Protein 5W2F (pdb70)

GO terms:
  GO:0001731 formation of translation preinitiation complex (P, IDA)
  GO:0005737 cytoplasm (C, IDA)
  GO:0003743 translation initiation factor activity (F, IDA)
  GO:0032790 ribosome disassembly (P, IDA)
  GO:0075522 IRES-dependent viral translational initiation (P, IDA)
  GO:0005737 cytoplasm (C, TAS)
  GO:0038023 signaling receptor activity (F, TAS)
  GO:0006886 intracellular protein transport (P, TAS)
  GO:0005829 cytosol (C, IDA)

Radius of gyration: 22.87 Å; Cα contacts (8 Å, |Δi|>4): 355; chains: 1; bounding box: 30×44×73 Å

Nearest PDB structures (foldseek):
  5w2f-assembly1_A  TM=1.005E+00  e=5.917E-43  Homo sapiens
  5oa3-assembly1_0  TM=7.938E-01  e=1.048E-35  Homo sapiens
  4g0v-assembly1_B  TM=3.745E-01  e=9.727E-01  Homo sapiens
  6bde-assembly1_A  TM=3.097E-01  e=1.033E+00  Kordia algicida OT-1
  5zrf-assembly1_B  TM=2.097E-01  e=1.164E+00  Homo sapiens

Structure (mmCIF, N/CA/C/O backbone):
data_5W2F
#
_entry.id   5W2F
#
_cell.length_a   50.650
_cell.length_b   50.650
_cell.length_c   183.653
_cell.angle_alpha   90.000
_cell.angle_beta   90.000
_cell.angle_gamma   90.000
#
_symmetry.space_group_name_H-M   'P 43 21 2'
#
loop_
_entity.id
_entity.type
_entity.pdbx_description
1 polymer 'Eukaryotic translation initiation factor 2D'
2 non-polymer 'FORMIC ACID'
3 water water
#
loop_
_atom_site.group_PDB
_atom_site.id
_atom_site.type_symbol
_atom_site.label_atom_id
_atom_site.label_alt_id
_atom_site.label_comp_id
_atom_site.label_asym_id
_atom_site.label_entity_id
_atom_site.label_seq_id
_atom_site.pdbx_PDB_ins_code
_atom_site.Cartn_x
_atom_site.Cartn_y
_atom_site.Cartn_z
_atom_site.occupancy
_atom_site.B_iso_or_equiv
_atom_site.auth_seq_id
_atom_site.auth_comp_id
_atom_site.auth_asym_id
_atom_site.auth_atom_id
_atom_site.pdbx_PDB_model_num
ATOM 1 N N . ASP A 1 2 ? 23.192 -18.936 10.823 1.00 50.28 380 ASP A N 1
ATOM 2 C CA . ASP A 1 2 ? 22.042 -19.402 9.989 1.00 34.53 380 ASP A CA 1
ATOM 3 C C . ASP A 1 2 ? 20.808 -18.465 9.891 1.00 29.35 380 ASP A C 1
ATOM 4 O O . ASP A 1 2 ? 19.732 -18.929 9.582 1.00 33.31 380 ASP A O 1
ATOM 9 N N . ILE A 1 3 ? 20.968 -17.153 10.096 1.00 25.84 381 ILE A N 1
ATOM 10 C CA . ILE A 1 3 ? 19.893 -16.213 9.787 1.00 26.25 381 ILE A CA 1
ATOM 11 C C . ILE A 1 3 ? 19.953 -15.826 8.314 1.00 24.79 381 ILE A C 1
ATOM 12 O O . ILE A 1 3 ? 21.014 -15.625 7.770 1.00 29.05 381 ILE A O 1
ATOM 17 N N . LYS A 1 4 ? 18.797 -15.729 7.667 1.00 23.99 382 LYS A N 1
ATOM 18 C CA . LYS A 1 4 ? 18.752 -15.461 6.237 1.00 25.13 382 LYS A CA 1
ATOM 19 C C . LYS A 1 4 ? 18.375 -13.995 5.988 1.00 21.42 382 LYS A C 1
ATOM 20 O O . LYS A 1 4 ? 17.305 -13.568 6.366 1.00 21.03 382 LYS A O 1
ATOM 26 N N . PRO A 1 5 ? 19.255 -13.217 5.365 1.00 23.64 383 PRO A N 1
ATOM 27 C CA . PRO A 1 5 ? 18.878 -11.850 5.009 1.00 23.27 383 PRO A CA 1
ATOM 28 C C . PRO A 1 5 ? 17.777 -11.821 3.957 1.00 22.14 383 PRO A C 1
ATOM 29 O O . PRO A 1 5 ? 17.750 -12.663 3.050 1.00 23.47 383 PRO A O 1
ATOM 33 N N . LEU A 1 6 ? 16.872 -10.854 4.112 1.00 20.41 384 LEU A N 1
ATOM 34 C CA . LEU A 1 6 ? 15.773 -10.638 3.191 1.00 20.63 384 LEU A CA 1
ATOM 35 C C . LEU A 1 6 ? 15.626 -9.145 2.903 1.00 20.95 384 LEU A C 1
ATOM 36 O O . LEU A 1 6 ? 16.239 -8.296 3.562 1.00 21.56 384 LEU A O 1
ATOM 41 N N . TYR A 1 7 ? 14.796 -8.856 1.912 1.00 21.54 385 TYR A N 1
ATOM 42 C CA . TYR A 1 7 ? 14.474 -7.499 1.492 1.00 21.01 385 TYR A CA 1
ATOM 43 C C . TYR A 1 7 ? 12.975 -7.412 1.336 1.00 23.45 385 TYR A C 1
ATOM 44 O O . TYR A 1 7 ? 12.358 -8.313 0.780 1.00 27.42 385 TYR A O 1
ATOM 53 N N . CYS A 1 8 ? 12.390 -6.343 1.855 1.00 21.09 386 CYS A N 1
ATOM 54 C CA . CYS A 1 8 ? 10.950 -6.157 1.801 1.00 21.60 386 CYS A CA 1
ATOM 55 C C . CYS A 1 8 ? 10.623 -5.007 0.860 1.00 22.29 386 CYS A C 1
ATOM 56 O O . CYS A 1 8 ? 11.210 -3.935 0.944 1.00 23.31 386 CYS A O 1
ATOM 59 N N . VAL A 1 9 ? 9.672 -5.244 -0.032 1.00 21.84 387 VAL A N 1
ATOM 60 C CA . VAL A 1 9 ? 9.285 -4.263 -1.045 1.00 23.10 387 VAL A CA 1
ATOM 61 C C . VAL A 1 9 ? 8.471 -3.124 -0.413 1.00 23.73 387 VAL A C 1
ATOM 62 O O . VAL A 1 9 ? 7.359 -3.361 0.059 1.00 27.41 387 VAL A O 1
ATOM 66 N N . PRO A 1 10 ? 9.014 -1.891 -0.419 1.00 23.90 388 PRO A N 1
ATOM 67 C CA . PRO A 1 10 ? 8.250 -0.770 0.113 1.00 26.17 388 PRO A CA 1
ATOM 68 C C . PRO A 1 10 ? 7.294 -0.211 -0.922 1.00 26.91 388 PRO A C 1
ATOM 69 O O . PRO A 1 10 ? 7.454 -0.473 -2.117 1.00 26.49 388 PRO A O 1
ATOM 73 N N . ALA A 1 11 ? 6.341 0.596 -0.468 1.00 28.07 389 ALA A N 1
ATOM 74 C CA . ALA A 1 11 ? 5.360 1.186 -1.361 1.00 28.63 389 ALA A CA 1
ATOM 75 C C . ALA A 1 11 ? 6.007 1.914 -2.532 1.00 29.51 389 ALA A C 1
ATOM 76 O O . ALA A 1 11 ? 5.530 1.823 -3.672 1.00 31.26 389 ALA A O 1
ATOM 78 N N . SER A 1 12 ? 7.113 2.605 -2.256 1.00 28.68 390 SER A N 1
ATOM 79 C CA . SER A 1 12 ? 7.805 3.400 -3.278 1.00 29.89 390 SER A CA 1
ATOM 80 C C . SER A 1 12 ? 8.336 2.590 -4.456 1.00 27.87 390 SER A C 1
ATOM 81 O O . SER A 1 12 ? 8.619 3.161 -5.508 1.00 33.72 390 SER A O 1
ATOM 84 N N . MET A 1 13 ? 8.520 1.284 -4.273 1.00 24.86 391 MET A N 1
ATOM 85 C CA . MET A 1 13 ? 9.071 0.419 -5.333 1.00 25.26 391 MET A CA 1
ATOM 86 C C . MET A 1 13 ? 8.058 -0.535 -5.964 1.00 26.95 391 MET A C 1
ATOM 87 O O . MET A 1 13 ? 8.437 -1.424 -6.723 1.00 27.47 391 MET A O 1
ATOM 92 N N . THR A 1 14 ? 6.772 -0.335 -5.707 1.00 27.52 392 THR A N 1
ATOM 93 C CA . THR A 1 14 ? 5.769 -1.277 -6.203 1.00 30.93 392 THR A CA 1
ATOM 94 C C . THR A 1 14 ? 5.732 -1.387 -7.727 1.00 31.34 392 THR A C 1
ATOM 95 O O . THR A 1 14 ? 5.591 -2.485 -8.255 1.00 31.44 392 THR A O 1
ATOM 99 N N . LEU A 1 15 ? 5.909 -0.269 -8.433 1.00 30.87 393 LEU A N 1
ATOM 100 C CA . LEU A 1 15 ? 5.884 -0.309 -9.902 1.00 30.99 393 LEU A CA 1
ATOM 101 C C . LEU A 1 15 ? 7.050 -1.106 -10.487 1.00 29.78 393 LEU A C 1
ATOM 102 O O . LEU A 1 15 ? 6.891 -1.760 -11.520 1.00 33.27 393 LEU A O 1
ATOM 107 N N . LEU A 1 16 ? 8.204 -1.072 -9.823 1.00 26.75 394 LEU A N 1
ATOM 108 C CA . LEU A 1 16 ? 9.353 -1.876 -10.269 1.00 27.02 394 LEU A CA 1
ATOM 109 C C . LEU A 1 16 ? 9.038 -3.363 -10.153 1.00 30.05 394 LEU A C 1
ATOM 110 O O . LEU A 1 16 ? 9.361 -4.131 -11.047 1.00 31.64 394 LEU A O 1
ATOM 115 N N . PHE A 1 17 ? 8.400 -3.759 -9.049 1.00 27.28 395 PHE A N 1
ATOM 116 C CA . PHE A 1 17 ? 8.161 -5.170 -8.745 1.00 28.19 395 PHE A CA 1
ATOM 117 C C . PHE A 1 17 ? 6.862 -5.744 -9.295 1.00 31.29 395 PHE A C 1
ATOM 118 O O . PHE A 1 17 ? 6.643 -6.961 -9.203 1.00 36.47 395 PHE A O 1
ATOM 126 N N . GLN A 1 18 ? 6.034 -4.871 -9.874 1.00 35.95 396 GLN A N 1
ATOM 127 C CA . GLN A 1 18 ? 4.690 -5.209 -10.359 1.00 37.77 396 GLN A CA 1
ATOM 128 C C . GLN A 1 18 ? 4.693 -6.350 -11.367 1.00 35.73 396 GLN A C 1
ATOM 129 O O . GLN A 1 18 ? 3.896 -7.284 -11.234 1.00 42.01 396 GLN A O 1
ATOM 135 N N . GLU A 1 19 ? 5.582 -6.285 -12.363 1.00 36.95 397 GLU A N 1
ATOM 136 C CA . GLU A 1 19 ? 5.610 -7.309 -13.438 1.00 38.68 397 GLU A CA 1
ATOM 137 C C . GLU A 1 19 ? 6.017 -8.682 -12.922 1.00 40.58 397 GLU A C 1
ATOM 138 O O . GLU A 1 19 ? 5.473 -9.695 -13.370 1.00 47.09 397 GLU A O 1
ATOM 144 N N . SER A 1 20 ? 6.969 -8.706 -11.983 1.00 36.99 398 SER A N 1
ATOM 145 C CA . SER A 1 20 ? 7.441 -9.952 -11.373 1.00 37.92 398 SER A CA 1
ATOM 146 C C . SER A 1 20 ? 6.412 -10.598 -10.442 1.00 42.74 398 SER A C 1
ATOM 147 O O . SER A 1 20 ? 6.623 -11.715 -9.990 1.00 42.95 398 SER A O 1
ATOM 150 N N . GLY A 1 21 ? 5.342 -9.870 -10.119 1.00 39.36 399 GLY A N 1
ATOM 151 C CA . GLY A 1 21 ? 4.240 -10.380 -9.319 1.00 43.71 399 GLY A CA 1
ATOM 152 C C . GLY A 1 21 ? 4.450 -10.252 -7.821 1.00 42.04 399 GLY A C 1
ATOM 153 O O . GLY A 1 21 ? 3.842 -10.995 -7.078 1.00 57.37 399 GLY A O 1
ATOM 154 N N . HIS A 1 22 ? 5.290 -9.287 -7.399 1.00 44.12 400 HIS A N 1
ATOM 155 C CA . HIS A 1 22 ? 5.628 -9.162 -5.973 1.00 36.60 400 HIS A CA 1
ATOM 156 C C . HIS A 1 22 ? 5.100 -7.815 -5.504 1.00 35.30 400 HIS A C 1
ATOM 157 O O . HIS A 1 22 ? 5.461 -6.776 -6.036 1.00 45.76 400 HIS A O 1
ATOM 164 N N . LYS A 1 23 ? 4.217 -7.858 -4.523 1.00 40.23 401 LYS A N 1
ATOM 165 C CA . LYS A 1 23 ? 3.492 -6.680 -4.058 1.00 39.13 401 LYS A CA 1
ATOM 166 C C . LYS A 1 23 ? 4.255 -5.959 -2.957 1.00 36.56 401 LYS A C 1
ATOM 167 O O . LYS A 1 23 ? 5.270 -6.462 -2.439 1.00 34.98 401 LYS A O 1
ATOM 173 N N . LYS A 1 24 ? 3.761 -4.782 -2.589 1.00 34.11 402 LYS A N 1
ATOM 174 C CA . LYS A 1 24 ? 4.243 -4.088 -1.398 1.00 36.33 402 LYS A CA 1
ATOM 175 C C . LYS A 1 24 ? 4.179 -5.064 -0.240 1.00 31.23 402 LYS A C 1
ATOM 176 O O . LYS A 1 24 ? 3.138 -5.714 -0.030 1.00 34.86 402 LYS A O 1
ATOM 182 N N . GLY A 1 25 ? 5.274 -5.149 0.508 1.00 30.42 403 GLY A N 1
ATOM 183 C CA . GLY A 1 25 ? 5.362 -6.057 1.641 1.00 32.16 403 GLY A CA 1
ATOM 184 C C . GLY A 1 25 ? 5.890 -7.454 1.353 1.00 30.55 403 GLY A C 1
ATOM 185 O O . GLY A 1 25 ? 6.067 -8.246 2.289 1.00 31.04 403 GLY A O 1
ATOM 186 N N . SER A 1 26 ? 6.154 -7.780 0.088 1.00 28.50 404 SER A N 1
ATOM 187 C CA . SER A 1 26 ? 6.694 -9.092 -0.225 1.00 29.80 404 SER A CA 1
ATOM 188 C C . SER A 1 26 ? 8.146 -9.121 0.226 1.00 26.08 404 SER A C 1
ATOM 189 O O . SER A 1 26 ? 8.851 -8.090 0.222 1.00 25.26 404 SER A O 1
ATOM 192 N N . PHE A 1 27 ? 8.571 -10.298 0.649 1.00 24.42 405 PHE A N 1
ATOM 193 C CA . PHE A 1 27 ? 9.936 -10.522 1.086 1.00 23.33 405 PHE A CA 1
ATOM 194 C C . PHE A 1 27 ? 10.684 -11.324 0.038 1.00 25.10 405 PHE A C 1
ATOM 195 O O . PHE A 1 27 ? 10.185 -12.347 -0.445 1.00 28.43 405 PHE A O 1
ATOM 203 N N . LEU A 1 28 ? 11.894 -10.869 -0.277 1.00 24.01 406 LEU A N 1
ATOM 204 C CA . LEU A 1 28 ? 12.699 -11.431 -1.335 1.00 23.72 406 LEU A CA 1
ATOM 205 C C . LEU A 1 28 ? 14.117 -11.661 -0.854 1.00 22.53 406 LEU A C 1
ATOM 206 O O . LEU A 1 28 ? 14.665 -10.858 -0.090 1.00 22.70 406 LEU A O 1
ATOM 211 N N . GLU A 1 29 ? 14.740 -12.715 -1.366 1.00 24.09 407 GLU A N 1
ATOM 212 C CA . GLU A 1 29 ? 16.173 -12.899 -1.186 1.00 25.50 407 GLU A CA 1
ATOM 213 C C . GLU A 1 29 ? 16.916 -11.962 -2.153 1.00 23.31 407 GLU A C 1
ATOM 214 O O . GLU A 1 29 ? 16.385 -11.568 -3.208 1.00 23.97 407 GLU A O 1
ATOM 220 N N . GLY A 1 30 ? 18.154 -11.626 -1.814 1.00 24.74 408 GLY A N 1
ATOM 221 C CA . GLY A 1 30 ? 18.956 -10.769 -2.676 1.00 23.83 408 GLY A CA 1
ATOM 222 C C . GLY A 1 30 ? 19.065 -11.322 -4.091 1.00 23.63 408 GLY A C 1
ATOM 223 O O . GLY A 1 30 ? 18.979 -10.575 -5.056 1.00 24.17 408 GLY A O 1
ATOM 224 N N . SER A 1 31 ? 19.267 -12.635 -4.222 1.00 24.66 409 SER A N 1
ATOM 225 C CA . SER A 1 31 ? 19.385 -13.263 -5.551 1.00 28.19 409 SER A CA 1
ATOM 226 C C . SER A 1 31 ? 18.120 -13.085 -6.378 1.00 25.15 409 SER A C 1
ATOM 227 O O . SER A 1 31 ? 18.186 -12.937 -7.598 1.00 27.22 409 SER A O 1
ATOM 230 N N . GLU A 1 32 ? 16.965 -13.085 -5.714 1.00 24.90 410 GLU A N 1
ATOM 231 C CA . GLU A 1 32 ? 15.695 -12.874 -6.390 1.00 25.51 410 GLU A CA 1
ATOM 232 C C . GLU A 1 32 ? 15.571 -11.432 -6.854 1.00 22.45 410 GLU A C 1
ATOM 233 O O . GLU A 1 32 ? 15.101 -11.170 -7.966 1.00 24.83 410 GLU A O 1
ATOM 239 N N . VAL A 1 33 ? 15.958 -10.490 -5.995 1.00 21.92 411 VAL A N 1
ATOM 240 C CA . VAL A 1 33 ? 15.955 -9.070 -6.382 1.00 20.49 411 VAL A CA 1
ATOM 241 C C . VAL A 1 33 ? 16.807 -8.858 -7.628 1.00 20.97 411 VAL A C 1
ATOM 242 O O . VAL A 1 33 ? 16.396 -8.161 -8.576 1.00 22.43 411 VAL A O 1
ATOM 246 N N . ARG A 1 34 ? 17.984 -9.484 -7.641 1.00 21.63 412 ARG A N 1
ATOM 247 C CA . ARG A 1 34 ? 18.900 -9.356 -8.759 1.00 22.66 412 ARG A CA 1
ATOM 248 C C . ARG A 1 34 ? 18.268 -9.849 -10.058 1.00 23.62 412 ARG A C 1
ATOM 249 O O . ARG A 1 34 ? 18.294 -9.151 -11.079 1.00 23.53 412 ARG A O 1
ATOM 257 N N . THR A 1 35 ? 17.674 -11.028 -10.015 1.00 24.23 413 THR A N 1
ATOM 258 C CA . THR A 1 35 ? 16.991 -11.569 -11.178 1.00 24.66 413 THR A CA 1
ATOM 259 C C . THR A 1 35 ? 15.876 -10.647 -11.659 1.00 24.01 413 THR A C 1
ATOM 260 O O . THR A 1 35 ? 15.729 -10.386 -12.867 1.00 25.55 413 THR A O 1
ATOM 264 N N . ILE A 1 36 ? 15.087 -10.156 -10.716 1.00 23.19 414 ILE A N 1
ATOM 265 C CA . ILE A 1 36 ? 13.952 -9.303 -11.061 1.00 24.86 414 ILE A CA 1
ATOM 266 C C . ILE A 1 36 ? 14.395 -8.011 -11.738 1.00 23.19 414 ILE A C 1
ATOM 267 O O . ILE A 1 36 ? 13.813 -7.574 -12.745 1.00 25.47 414 ILE A O 1
ATOM 272 N N . VAL A 1 37 ? 15.415 -7.385 -11.173 1.00 22.92 415 VAL A N 1
ATOM 273 C CA . VAL A 1 37 ? 15.878 -6.120 -11.708 1.00 22.66 415 VAL A CA 1
ATOM 274 C C . VAL A 1 37 ? 16.534 -6.301 -13.075 1.00 22.24 415 VAL A C 1
ATOM 275 O O . VAL A 1 37 ? 16.322 -5.480 -13.988 1.00 23.56 415 VAL A O 1
ATOM 279 N N . ILE A 1 38 ? 17.330 -7.358 -13.227 1.00 22.93 416 ILE A N 1
ATOM 280 C CA . ILE A 1 38 ? 17.935 -7.656 -14.523 1.00 23.06 416 ILE A CA 1
ATOM 281 C C . ILE A 1 38 ? 16.837 -7.872 -15.556 1.00 24.35 416 ILE A C 1
ATOM 282 O O . ILE A 1 38 ? 16.908 -7.327 -16.661 1.00 26.42 416 ILE A O 1
ATOM 287 N N . ASN A 1 39 ? 15.823 -8.658 -15.198 1.00 24.35 417 ASN A N 1
ATOM 288 C CA . ASN A 1 39 ? 14.719 -8.913 -16.120 1.00 26.92 417 ASN A CA 1
ATOM 289 C C . ASN A 1 39 ? 13.936 -7.652 -16.461 1.00 27.29 417 ASN A C 1
ATOM 290 O O . ASN A 1 39 ? 13.526 -7.468 -17.618 1.00 26.52 417 ASN A O 1
ATOM 295 N N . TYR A 1 40 ? 13.760 -6.770 -15.478 1.00 24.43 418 TYR A N 1
ATOM 296 C CA . TYR A 1 40 ? 13.067 -5.511 -15.721 1.00 25.61 418 TYR A CA 1
ATOM 297 C C . TYR A 1 40 ? 13.823 -4.703 -16.787 1.00 24.56 418 TYR A C 1
ATOM 298 O O . TYR A 1 40 ? 13.228 -4.195 -17.757 1.00 25.4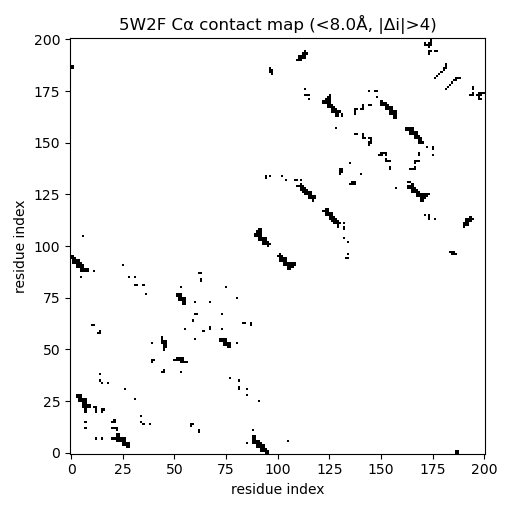2 418 TYR A O 1
ATOM 307 N N . ALA A 1 41 ? 15.137 -4.597 -16.630 1.00 22.85 419 ALA A N 1
ATOM 308 C CA . ALA A 1 41 ? 15.927 -3.834 -17.586 1.00 21.93 419 ALA A CA 1
ATOM 309 C C . ALA A 1 41 ? 15.861 -4.427 -18.987 1.00 24.11 419 ALA A C 1
ATOM 310 O O . ALA A 1 41 ? 15.724 -3.696 -19.975 1.00 24.72 419 ALA A O 1
ATOM 312 N N . LYS A 1 42 ? 15.937 -5.749 -19.075 1.00 24.49 420 LYS A N 1
ATOM 313 C CA . LYS A 1 42 ? 15.918 -6.418 -20.370 1.00 27.61 420 LYS A CA 1
ATOM 314 C C . LYS A 1 42 ? 14.534 -6.293 -21.029 1.00 27.65 420 LYS A C 1
ATOM 315 O O . LYS A 1 42 ? 14.425 -5.929 -22.223 1.00 31.32 420 LYS A O 1
ATOM 321 N N . LYS A 1 43 ? 13.484 -6.557 -20.248 1.00 28.69 421 LY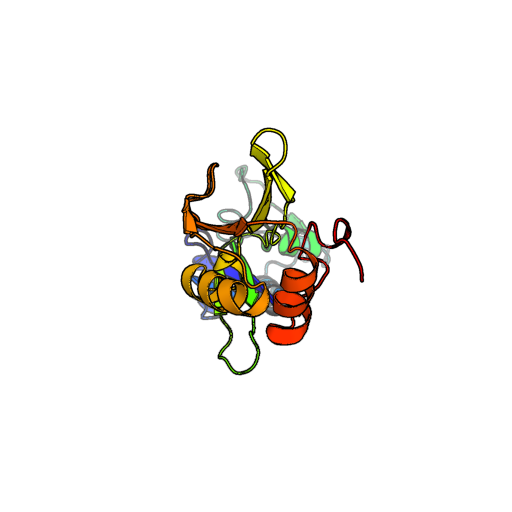S A N 1
ATOM 322 C CA . LYS A 1 43 ? 12.102 -6.491 -20.748 1.00 33.25 421 LYS A CA 1
ATOM 323 C C . LYS A 1 43 ? 11.726 -5.100 -21.253 1.00 30.02 421 LYS A C 1
ATOM 324 O O . LYS A 1 43 ? 10.955 -4.972 -22.211 1.00 32.15 421 LYS A O 1
ATOM 330 N N . ASN A 1 44 ? 12.267 -4.057 -20.621 1.00 27.44 422 ASN A N 1
ATOM 331 C CA . ASN A 1 44 ? 11.913 -2.677 -20.967 1.00 28.06 422 ASN A CA 1
ATOM 332 C C . ASN A 1 44 ? 12.932 -1.985 -21.881 1.00 27.21 422 ASN A C 1
ATOM 333 O O . ASN A 1 44 ? 12.862 -0.776 -22.083 1.00 28.22 422 ASN A O 1
ATOM 338 N N . ASP A 1 45 ? 13.843 -2.768 -22.455 1.00 27.01 423 ASP A N 1
ATOM 339 C CA . ASP A 1 45 ? 14.841 -2.288 -23.422 1.00 27.12 423 ASP A CA 1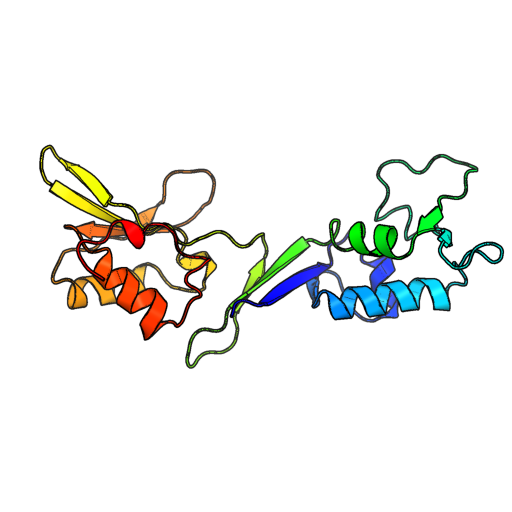
ATOM 340 C C . ASP A 1 45 ? 15.683 -1.144 -22.882 1.00 27.52 423 ASP A C 1
ATOM 341 O O . ASP A 1 45 ? 15.921 -0.162 -23.576 1.00 28.91 423 ASP A O 1
ATOM 346 N N . LEU A 1 46 ? 16.148 -1.303 -21.643 1.00 23.06 424 LEU A N 1
ATOM 347 C CA . LEU A 1 46 ? 16.876 -0.233 -20.958 1.00 22.44 424 LEU A CA 1
ATOM 348 C C . LEU A 1 46 ? 18.376 -0.362 -21.107 1.00 21.75 424 LEU A C 1
ATOM 349 O O . LEU A 1 46 ? 19.102 0.527 -20.688 1.00 23.32 424 LEU A O 1
ATOM 354 N N . VAL A 1 47 ? 18.864 -1.476 -21.642 1.00 22.05 425 VAL A N 1
ATOM 355 C CA . VAL A 1 47 ? 20.320 -1.646 -21.751 1.00 23.36 425 VAL A CA 1
ATOM 356 C C . VAL A 1 47 ? 20.852 -0.632 -22.773 1.00 21.45 425 VAL A C 1
ATOM 357 O O . VAL A 1 47 ? 20.270 -0.461 -23.848 1.00 25.24 425 VAL A O 1
ATOM 361 N N . ASP A 1 48 ? 21.925 0.072 -22.412 1.00 21.39 426 ASP A N 1
ATOM 362 C CA . ASP A 1 48 ? 22.526 1.029 -23.325 1.00 22.53 426 ASP A CA 1
ATOM 363 C C . ASP A 1 48 ? 23.118 0.302 -24.537 1.00 23.47 426 ASP A C 1
ATOM 364 O O . ASP A 1 48 ? 23.991 -0.560 -24.410 1.00 27.05 426 ASP A O 1
ATOM 369 N N . ALA A 1 49 ? 22.647 0.664 -25.715 1.00 28.67 427 ALA A N 1
ATOM 370 C CA . ALA A 1 49 ? 23.098 -0.018 -26.915 1.00 31.51 427 ALA A CA 1
ATOM 371 C C . ALA A 1 49 ? 24.578 0.127 -27.201 1.00 29.11 427 ALA A C 1
ATOM 372 O O . ALA A 1 49 ? 25.200 -0.779 -27.774 1.00 34.12 427 ALA A O 1
ATOM 374 N N . ASP A 1 50 ? 25.140 1.265 -26.821 1.00 25.18 428 ASP A N 1
ATOM 375 C CA . ASP A 1 50 ? 26.547 1.532 -27.097 1.00 26.55 428 ASP A CA 1
ATOM 376 C C . ASP A 1 50 ? 27.505 0.984 -26.046 1.00 24.38 428 ASP A C 1
ATOM 377 O O . ASP A 1 50 ? 28.680 0.816 -26.349 1.00 30.36 428 ASP A O 1
ATOM 382 N N . ASN A 1 51 ? 27.012 0.720 -24.839 1.00 21.15 429 ASN A N 1
ATOM 383 C CA . ASN A 1 51 ? 27.826 0.221 -23.758 1.00 19.85 429 ASN A CA 1
ATOM 384 C C . ASN A 1 51 ? 26.959 -0.686 -22.890 1.00 18.68 429 ASN A C 1
ATOM 385 O O . ASN A 1 51 ? 26.217 -0.231 -22.005 1.00 19.28 429 ASN A O 1
ATOM 390 N N . LYS A 1 52 ? 27.032 -1.982 -23.166 1.00 19.35 430 LYS A N 1
ATOM 391 C CA . LYS A 1 52 ? 26.102 -2.921 -22.534 1.00 20.00 430 LYS A CA 1
ATOM 392 C C . LYS A 1 52 ? 26.406 -3.214 -21.065 1.00 18.81 430 LYS A C 1
ATOM 393 O O . LYS A 1 52 ? 25.664 -3.957 -20.412 1.00 19.82 430 LYS A O 1
ATOM 399 N N . ASN A 1 53 ? 27.444 -2.559 -20.513 1.00 18.16 431 ASN A N 1
ATOM 400 C CA . ASN A 1 53 ? 27.635 -2.507 -19.056 1.00 17.60 431 ASN A CA 1
ATOM 401 C C . ASN A 1 53 ? 26.666 -1.538 -18.361 1.00 18.60 431 ASN A C 1
ATOM 402 O O . ASN A 1 53 ? 26.586 -1.552 -17.131 1.00 18.80 431 ASN A O 1
ATOM 407 N N . LEU A 1 54 ? 25.964 -0.692 -19.124 1.00 18.36 432 LEU A N 1
ATOM 408 C CA . LEU A 1 54 ? 25.139 0.378 -18.554 1.00 18.18 432 LEU A CA 1
ATOM 409 C C . LEU A 1 54 ? 23.670 0.167 -18.820 1.00 18.15 432 LEU A C 1
ATOM 410 O O . LEU A 1 54 ? 23.287 -0.315 -19.881 1.00 19.18 432 LEU A O 1
ATOM 415 N N . VAL A 1 55 ? 22.864 0.597 -17.862 1.00 19.24 433 VAL A N 1
ATOM 416 C CA . VAL A 1 55 ? 21.413 0.586 -17.955 1.00 19.97 433 VAL A CA 1
ATOM 417 C C . VAL A 1 55 ? 20.908 2.022 -17.901 1.00 19.11 433 VAL A C 1
ATOM 418 O O . VAL A 1 55 ? 21.297 2.787 -17.014 1.00 20.37 433 VAL A O 1
ATOM 422 N N . ARG A 1 56 ? 20.051 2.380 -18.863 1.00 21.27 434 ARG A N 1
ATOM 423 C CA . ARG A 1 56 ? 19.405 3.683 -18.898 1.00 22.03 434 ARG A CA 1
ATOM 424 C C . ARG A 1 56 ? 18.151 3.589 -18.033 1.00 23.84 434 ARG A C 1
ATOM 425 O O . ARG A 1 56 ? 17.236 2.846 -18.340 1.00 28.98 434 ARG A O 1
ATOM 433 N N . LEU A 1 57 ? 18.087 4.380 -16.981 1.00 21.86 435 LEU A N 1
ATOM 434 C CA . LEU A 1 57 ? 16.971 4.315 -16.073 1.00 23.38 435 LEU A CA 1
ATOM 435 C C . LEU A 1 57 ? 15.725 4.961 -16.702 1.00 24.13 435 LEU A C 1
ATOM 436 O O . LEU A 1 57 ? 15.772 6.063 -17.234 1.00 27.51 435 LEU A O 1
ATOM 441 N N . ASP A 1 58 ? 14.610 4.246 -16.625 1.00 23.35 436 ASP A N 1
ATOM 442 C CA . ASP A 1 58 ? 13.321 4.745 -17.075 1.00 25.42 436 ASP A CA 1
ATOM 443 C C . ASP A 1 58 ? 12.673 5.529 -15.931 1.00 25.49 436 ASP A C 1
ATOM 444 O O . ASP A 1 58 ? 13.250 5.625 -14.828 1.00 24.56 436 ASP A O 1
ATOM 449 N N . PRO A 1 59 ? 11.503 6.127 -16.180 1.00 29.03 437 PRO A N 1
ATOM 450 C CA . PRO A 1 59 ? 10.936 6.932 -15.105 1.00 29.68 437 PRO A CA 1
ATOM 451 C C . PRO A 1 59 ? 10.649 6.172 -13.821 1.00 27.58 437 PRO A C 1
ATOM 452 O O . PRO A 1 59 ? 10.859 6.716 -12.736 1.00 28.14 437 PRO A O 1
ATOM 456 N N . ILE A 1 60 ? 10.205 4.924 -13.938 1.00 27.45 438 ILE A N 1
ATOM 457 C CA . ILE A 1 60 ? 9.966 4.092 -12.759 1.00 27.84 438 ILE A CA 1
ATOM 458 C C . ILE A 1 60 ? 11.238 3.915 -11.934 1.00 25.76 438 ILE A C 1
ATOM 459 O O . ILE A 1 60 ? 11.225 4.117 -10.716 1.00 27.71 438 ILE A O 1
ATOM 464 N N . LEU A 1 61 ? 12.334 3.553 -12.594 1.00 23.85 439 LEU A N 1
ATOM 465 C CA . LEU A 1 61 ? 13.591 3.384 -11.874 1.00 25.06 439 LEU A CA 1
ATOM 466 C C . LEU A 1 61 ? 14.098 4.712 -11.286 1.00 25.41 439 LEU A C 1
ATOM 467 O O . LEU A 1 61 ? 14.586 4.749 -10.163 1.00 27.50 439 LEU A O 1
ATOM 472 N N . CYS A 1 62 ? 13.989 5.794 -12.042 1.00 25.18 440 CYS A N 1
ATOM 473 C CA . CYS A 1 62 ? 14.424 7.102 -11.536 1.00 28.06 440 CYS A CA 1
ATOM 474 C C . CYS A 1 62 ? 13.676 7.473 -10.269 1.00 28.68 440 CYS A C 1
ATOM 475 O O . CYS A 1 62 ? 14.267 7.956 -9.302 1.00 33.30 440 CYS A O 1
ATOM 478 N N . ASP A 1 63 ? 12.376 7.206 -10.287 1.00 29.12 441 ASP A N 1
ATOM 479 C CA A ASP A 1 63 ? 11.486 7.576 -9.204 0.53 33.28 441 ASP A CA 1
ATOM 480 C CA B ASP A 1 63 ? 11.494 7.582 -9.188 0.47 33.31 441 ASP A CA 1
ATOM 481 C C . ASP A 1 63 ? 11.827 6.817 -7.929 1.00 33.32 441 ASP A C 1
ATOM 482 O O . ASP A 1 63 ? 11.823 7.381 -6.846 1.00 38.89 441 ASP A O 1
ATOM 491 N N . CYS A 1 64 ? 12.145 5.532 -8.062 1.00 32.47 442 CYS A N 1
ATOM 492 C CA . CYS A 1 64 ? 12.322 4.771 -6.843 1.00 39.39 442 CYS A CA 1
ATOM 493 C C . CYS A 1 64 ? 13.743 4.526 -6.385 1.00 34.87 442 CYS A C 1
ATOM 494 O O . CYS A 1 64 ? 13.908 4.127 -5.232 1.00 39.95 442 CYS A O 1
ATOM 497 N N . ILE A 1 65 ? 14.765 4.784 -7.219 1.00 31.81 443 ILE A N 1
ATOM 498 C CA . ILE A 1 65 ? 16.138 4.748 -6.700 1.00 36.37 443 ILE A CA 1
ATOM 499 C C . ILE A 1 65 ? 16.946 6.039 -6.711 1.00 39.11 443 ILE A C 1
ATOM 500 O O . ILE A 1 65 ? 17.939 6.119 -5.976 1.00 47.43 443 ILE A O 1
ATOM 505 N N . LEU A 1 66 ? 16.547 7.044 -7.486 1.00 37.65 444 LEU A N 1
ATOM 506 C CA . LEU A 1 66 ? 17.272 8.318 -7.499 1.00 42.49 444 LEU A CA 1
ATOM 507 C C . LEU A 1 66 ? 16.644 9.353 -6.575 1.00 48.42 444 LEU A C 1
ATOM 508 O O . LEU A 1 66 ? 15.417 9.445 -6.473 1.00 49.73 444 LEU A O 1
ATOM 513 N N . GLU A 1 67 ? 17.502 10.141 -5.928 1.00 50.51 445 GLU A N 1
ATOM 514 C CA . GLU A 1 67 ? 17.058 11.237 -5.058 1.00 61.33 445 GLU A CA 1
ATOM 515 C C . GLU A 1 67 ? 16.581 12.417 -5.907 1.00 61.89 445 GLU A C 1
ATOM 516 O O . GLU A 1 67 ? 15.503 12.968 -5.665 1.00 65.66 445 GLU A O 1
ATOM 522 N N . LYS A 1 68 ? 17.397 12.789 -6.895 1.00 65.26 446 LYS A N 1
ATOM 523 C CA . LYS A 1 68 ? 17.090 13.873 -7.827 1.00 72.22 446 LYS A CA 1
ATOM 524 C C . LYS A 1 68 ? 17.186 13.377 -9.278 1.00 75.76 446 LYS A C 1
ATOM 525 O O . LYS A 1 68 ? 18.229 12.859 -9.690 1.00 81.44 446 LYS A O 1
ATOM 531 N N . ASN A 1 69 ? 16.101 13.541 -10.040 1.00 81.48 447 ASN A N 1
ATOM 532 C CA . ASN A 1 69 ? 16.071 13.207 -11.472 1.00 71.93 447 ASN A CA 1
ATOM 533 C C . ASN A 1 69 ? 16.076 14.491 -12.312 1.00 71.96 447 ASN A C 1
ATOM 534 O O . ASN A 1 69 ? 15.020 15.020 -12.656 1.00 72.10 447 ASN A O 1
ATOM 539 N N . GLU A 1 70 ? 17.277 14.988 -12.606 1.00 68.58 448 GLU A N 1
ATOM 540 C CA . GLU A 1 70 ? 17.478 16.116 -13.519 1.00 65.06 448 GLU A CA 1
ATOM 541 C C . GLU A 1 70 ? 16.809 15.923 -14.890 1.00 55.91 448 GLU A C 1
ATOM 542 O O . GLU A 1 70 ? 16.957 14.881 -15.537 1.00 58.47 448 GLU A O 1
ATOM 548 N N . GLN A 1 71 ? 16.070 16.943 -15.313 1.00 59.01 449 GLN A N 1
ATOM 549 C CA . GLN A 1 71 ? 15.259 16.870 -16.531 1.00 58.64 449 GLN A CA 1
ATOM 550 C C . GLN A 1 71 ? 16.150 16.910 -17.777 1.00 54.54 449 GLN A C 1
ATOM 551 O O . GLN A 1 71 ? 17.250 17.487 -17.750 1.00 53.10 449 GLN A O 1
ATOM 557 N N . HIS A 1 72 ? 15.677 16.256 -18.844 1.00 43.62 450 HIS A N 1
ATOM 558 C CA . HIS A 1 72 ? 16.385 16.167 -20.140 1.00 40.09 450 HIS A CA 1
ATOM 559 C C . HIS A 1 72 ? 17.763 15.556 -20.040 1.00 39.47 450 HIS A C 1
ATOM 560 O O . HIS A 1 72 ? 18.661 15.891 -20.814 1.00 41.52 450 HIS A O 1
ATOM 567 N N . THR A 1 73 ? 17.920 14.656 -19.076 1.00 36.49 451 THR A N 1
ATOM 568 C CA . THR A 1 73 ? 19.182 13.976 -18.852 1.00 33.13 451 THR A CA 1
ATOM 569 C C . THR A 1 73 ? 18.876 12.509 -18.665 1.00 30.45 451 THR A C 1
ATOM 570 O O . THR A 1 73 ? 18.065 12.148 -17.805 1.00 33.24 451 THR A O 1
ATOM 574 N N . VAL A 1 74 ? 19.519 11.673 -19.483 1.00 32.16 452 VAL A N 1
ATOM 575 C CA . VAL A 1 74 ? 19.411 10.235 -19.343 1.00 32.53 452 VAL A CA 1
ATOM 576 C C . VAL A 1 74 ? 20.311 9.833 -18.180 1.00 29.39 452 VAL A C 1
ATOM 577 O O . VAL A 1 74 ? 21.518 10.106 -18.186 1.00 32.43 452 VAL A O 1
ATOM 581 N N . MET A 1 75 ? 19.711 9.197 -17.181 1.00 25.21 453 MET A N 1
ATOM 582 C CA . MET A 1 75 ? 20.440 8.675 -16.038 1.00 24.10 453 MET A CA 1
ATOM 583 C C . MET A 1 75 ? 20.861 7.249 -16.390 1.00 22.22 453 MET A C 1
ATOM 584 O O . MET A 1 75 ? 20.024 6.436 -16.777 1.00 24.19 453 MET A O 1
ATOM 589 N N . LYS A 1 76 ? 22.163 6.969 -16.325 1.00 20.93 454 LYS A N 1
ATOM 590 C CA . LYS A 1 76 ? 22.686 5.647 -16.603 1.00 20.72 454 LYS A CA 1
ATOM 591 C C . LYS A 1 76 ? 23.437 5.142 -15.402 1.00 20.91 454 LYS A C 1
ATOM 592 O O . LYS A 1 76 ? 24.177 5.901 -14.757 1.00 25.37 454 LYS A O 1
ATOM 598 N N . LEU A 1 77 ? 23.242 3.862 -15.104 1.00 19.51 455 LEU A N 1
ATOM 599 C CA . LEU A 1 77 ? 24.002 3.193 -14.067 1.00 18.31 455 LEU A CA 1
ATOM 600 C C . LEU A 1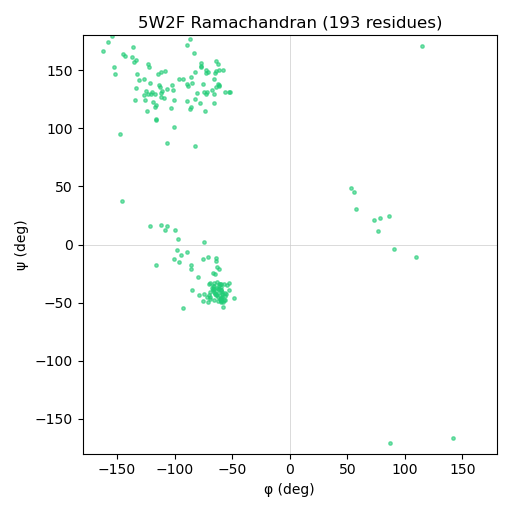 77 ? 24.544 1.883 -14.575 1.00 17.51 455 LEU A C 1
ATOM 601 O O . LEU A 1 77 ? 23.846 1.162 -15.291 1.00 19.33 455 LEU A O 1
ATOM 606 N N . PRO A 1 78 ? 25.784 1.544 -14.177 1.00 16.84 456 PRO A N 1
ATOM 607 C CA . PRO A 1 78 ? 26.206 0.171 -14.368 1.00 17.92 456 PRO A CA 1
ATOM 608 C C . PRO A 1 78 ? 25.287 -0.810 -13.653 1.00 17.67 456 PRO A C 1
ATOM 609 O O . PRO A 1 78 ? 24.715 -0.481 -12.620 1.00 18.24 456 PRO A O 1
ATOM 613 N N . TRP A 1 79 ? 25.173 -2.017 -14.197 1.00 18.19 457 TRP A N 1
ATOM 614 C CA . TRP A 1 79 ? 24.298 -3.044 -13.606 1.00 19.00 457 TRP A CA 1
ATOM 615 C C . TRP A 1 79 ? 24.496 -3.196 -12.106 1.00 20.04 457 TRP A C 1
ATOM 616 O O . TRP A 1 79 ? 23.541 -3.221 -11.344 1.00 19.65 457 TRP A O 1
ATOM 627 N N . ASP A 1 80 ? 25.745 -3.265 -11.672 1.00 19.75 458 ASP A N 1
ATOM 628 C CA . ASP A 1 80 ? 25.990 -3.499 -10.244 1.00 19.94 458 ASP A CA 1
ATOM 629 C C . ASP A 1 80 ? 25.569 -2.329 -9.374 1.00 19.62 458 ASP A C 1
ATOM 630 O O . ASP A 1 80 ? 25.058 -2.530 -8.275 1.00 19.54 458 ASP A O 1
ATOM 635 N N . SER A 1 81 ? 25.767 -1.105 -9.857 1.00 18.46 459 SER A N 1
ATOM 636 C CA . SER A 1 81 ? 25.283 0.048 -9.111 1.00 18.88 459 SER A CA 1
ATOM 637 C C . SER A 1 81 ? 23.772 0.085 -9.039 1.00 18.44 459 SER A C 1
ATOM 638 O O . SER A 1 81 ? 23.200 0.415 -8.006 1.00 19.65 459 SER A O 1
ATOM 641 N N . LEU A 1 82 ? 23.127 -0.243 -10.152 1.00 17.84 460 LEU A N 1
ATOM 642 C CA . LEU A 1 82 ? 21.682 -0.308 -10.183 1.00 20.10 460 LEU A CA 1
ATOM 643 C C . LEU A 1 82 ? 21.180 -1.296 -9.142 1.00 19.18 460 LEU A C 1
ATOM 644 O O . LEU A 1 82 ? 20.277 -0.995 -8.358 1.00 19.87 460 LEU A O 1
ATOM 649 N N . LEU A 1 83 ? 21.763 -2.490 -9.138 1.00 19.50 461 LEU A N 1
ATOM 650 C CA . LEU A 1 83 ? 21.350 -3.523 -8.206 1.00 20.29 461 LEU A CA 1
ATOM 651 C C . LEU A 1 83 ? 21.622 -3.108 -6.758 1.00 20.32 461 LEU A C 1
ATOM 652 O O . LEU A 1 83 ? 20.761 -3.268 -5.903 1.00 21.46 461 LEU A O 1
ATOM 657 N N . THR A 1 84 ? 22.791 -2.536 -6.499 1.00 20.01 462 THR A N 1
ATOM 658 C CA . THR A 1 84 ? 23.130 -2.056 -5.164 1.00 21.40 462 THR A CA 1
ATOM 659 C C . THR A 1 84 ? 22.143 -0.999 -4.676 1.00 20.42 462 THR A C 1
ATOM 660 O O . THR A 1 84 ? 21.679 -1.045 -3.538 1.00 22.67 462 THR A O 1
ATOM 664 N N . ARG A 1 85 ? 21.826 -0.038 -5.535 1.00 20.70 463 ARG A N 1
ATOM 665 C CA . ARG A 1 85 ? 20.893 1.002 -5.124 1.00 22.18 463 ARG A CA 1
ATOM 666 C C . ARG A 1 85 ? 19.511 0.424 -4.873 1.00 20.83 463 ARG A C 1
ATOM 667 O O . ARG A 1 85 ? 18.817 0.859 -3.946 1.00 23.88 463 ARG A O 1
ATOM 675 N N . CYS A 1 86 ? 19.083 -0.540 -5.691 1.00 20.04 464 CYS A N 1
ATOM 676 C CA A CYS A 1 86 ? 17.781 -1.173 -5.474 0.20 20.41 464 CYS A CA 1
ATOM 677 C CA B CYS A 1 86 ? 17.780 -1.193 -5.471 0.49 20.72 464 CYS A CA 1
ATOM 678 C CA C CYS A 1 86 ? 17.800 -1.177 -5.467 0.31 20.57 464 CYS A CA 1
ATOM 679 C C . CYS A 1 86 ? 17.763 -1.903 -4.125 1.00 21.41 464 CYS A C 1
ATOM 680 O O . CYS A 1 86 ? 16.801 -1.773 -3.355 1.00 22.93 464 CYS A O 1
ATOM 687 N N . LEU A 1 87 ? 18.818 -2.655 -3.831 1.00 21.19 465 LEU A N 1
ATOM 688 C CA . LEU A 1 87 ? 18.898 -3.365 -2.551 1.00 23.22 465 LEU A CA 1
ATOM 689 C C . LEU A 1 87 ? 18.899 -2.393 -1.356 1.00 23.52 465 LEU A C 1
ATOM 690 O O . LEU A 1 87 ? 18.286 -2.682 -0.326 1.00 26.09 465 LEU A O 1
ATOM 695 N N . GLU A 1 88 ? 19.582 -1.256 -1.495 1.00 22.69 466 GLU A N 1
ATOM 696 C CA . GLU A 1 88 ? 19.610 -0.222 -0.451 1.00 24.62 466 GLU A CA 1
ATOM 697 C C . GLU A 1 88 ? 18.251 0.426 -0.212 1.00 23.81 466 GLU A C 1
ATOM 698 O O . GLU A 1 88 ? 17.933 0.799 0.915 1.00 26.56 466 GLU A O 1
ATOM 704 N N . LYS A 1 89 ? 17.475 0.586 -1.285 1.00 22.45 467 LYS A N 1
ATOM 705 C CA . LYS A 1 89 ? 16.170 1.242 -1.207 1.00 23.97 467 LYS A CA 1
ATOM 706 C C . LYS A 1 89 ? 15.088 0.310 -0.675 1.00 22.30 467 LYS A C 1
ATOM 707 O O . LYS A 1 89 ? 14.117 0.765 -0.073 1.00 25.73 467 LYS A O 1
ATOM 713 N N . LEU A 1 90 ? 15.255 -0.993 -0.890 1.00 20.67 468 LEU A N 1
ATOM 714 C CA . LEU A 1 90 ? 14.395 -1.985 -0.260 1.00 21.51 468 LEU A CA 1
ATOM 715 C C . LEU A 1 90 ? 14.527 -1.924 1.258 1.00 20.40 468 LEU A C 1
ATOM 716 O O . LEU A 1 90 ? 15.550 -1.460 1.792 1.00 22.91 468 LEU A O 1
ATOM 721 N N . GLN A 1 91 ? 13.483 -2.380 1.956 1.00 20.98 469 GLN A N 1
ATOM 722 C CA . GLN A 1 91 ? 13.519 -2.410 3.420 1.00 22.72 469 GLN A CA 1
ATOM 723 C C . GLN A 1 91 ? 14.281 -3.630 3.907 1.00 20.84 469 GLN A C 1
ATOM 724 O O . GLN A 1 91 ? 14.013 -4.731 3.428 1.00 22.25 469 GLN A O 1
ATOM 730 N N . PRO A 1 92 ? 15.242 -3.454 4.836 1.00 22.20 470 PRO A N 1
ATOM 731 C CA . PRO A 1 92 ? 15.951 -4.627 5.349 1.00 22.63 470 PRO A CA 1
ATOM 732 C C . PRO A 1 92 ? 15.010 -5.542 6.119 1.00 20.67 470 PRO A C 1
ATOM 733 O O . PRO A 1 92 ? 14.041 -5.083 6.772 1.00 21.69 470 PRO A O 1
ATOM 737 N N . ALA A 1 93 ? 15.304 -6.831 6.046 1.00 20.57 471 ALA A N 1
ATOM 738 C CA . ALA A 1 93 ? 14.514 -7.825 6.741 1.00 19.39 471 ALA A CA 1
ATOM 739 C C . ALA A 1 93 ? 15.381 -9.056 6.913 1.00 18.42 471 ALA A C 1
ATOM 740 O O . ALA A 1 93 ? 16.503 -9.112 6.393 1.00 20.33 471 ALA A O 1
ATOM 742 N N . TYR A 1 94 ? 14.889 -10.042 7.629 1.00 17.81 472 TYR A N 1
ATOM 743 C CA . TYR A 1 94 ? 15.624 -11.288 7.804 1.00 18.58 472 TYR A CA 1
ATOM 744 C C . TYR A 1 94 ? 14.691 -12.369 8.283 1.00 17.75 472 TYR A C 1
ATOM 745 O O . TYR A 1 94 ? 13.566 -12.087 8.680 1.00 19.70 472 TYR A O 1
ATOM 754 N N . GLN A 1 95 ? 15.164 -13.606 8.221 1.00 18.07 473 GLN A N 1
ATOM 755 C CA . GLN A 1 95 ? 14.385 -14.761 8.615 1.00 18.68 473 GLN A CA 1
ATOM 756 C C . GLN A 1 95 ? 15.167 -15.575 9.626 1.00 19.85 473 GLN A C 1
ATOM 757 O O . GLN A 1 95 ? 16.322 -15.949 9.373 1.00 21.51 473 GLN A O 1
ATOM 763 N N . VAL A 1 96 ? 14.515 -15.877 10.745 1.00 18.25 474 VAL A N 1
ATOM 764 C CA . VAL A 1 96 ? 15.115 -16.678 11.820 1.00 18.55 474 VAL A CA 1
ATOM 765 C C . VAL A 1 96 ? 14.387 -18.013 11.890 1.00 19.24 474 VAL A C 1
ATOM 766 O O . VAL A 1 96 ? 13.144 -18.041 11.915 1.00 20.83 474 VAL A O 1
ATOM 770 N N . THR A 1 97 ? 15.141 -19.111 11.918 1.00 21.08 475 THR A N 1
ATOM 771 C CA . THR A 1 97 ? 14.518 -20.432 12.086 1.00 22.13 475 THR A CA 1
ATOM 772 C C . THR A 1 97 ? 14.987 -21.040 13.389 1.00 21.65 475 THR A C 1
ATOM 773 O O . THR A 1 97 ? 16.131 -21.445 13.513 1.00 24.48 475 THR A O 1
ATOM 777 N N . LEU A 1 98 ? 14.083 -21.082 14.352 1.00 20.25 476 LEU A N 1
ATOM 778 C CA . LEU A 1 98 ? 14.347 -21.708 15.625 1.00 20.75 476 LEU A CA 1
ATOM 779 C C . LEU A 1 98 ? 14.130 -23.209 15.464 1.00 19.33 476 LEU A C 1
ATOM 780 O O . LEU A 1 98 ? 13.282 -23.637 14.675 1.00 21.45 476 LEU A O 1
ATOM 785 N N . PRO A 1 99 ? 14.882 -24.022 16.221 1.00 20.63 477 PRO A N 1
ATOM 786 C CA . PRO A 1 99 ? 14.687 -25.473 16.113 1.00 20.52 477 PRO A CA 1
ATOM 787 C C . PRO A 1 99 ? 13.260 -25.910 16.386 1.00 22.14 477 PRO A C 1
ATOM 788 O O . PRO A 1 99 ? 12.624 -25.481 17.360 1.00 25.28 477 PRO A O 1
ATOM 792 N N . GLY A 1 100 ? 12.746 -26.730 15.489 1.00 23.58 478 GLY A N 1
ATOM 793 C CA . GLY A 1 100 ? 11.432 -27.297 15.660 1.00 28.42 478 GLY A CA 1
ATOM 794 C C . GLY A 1 100 ? 10.254 -26.390 15.371 1.00 29.73 478 GLY A C 1
ATOM 795 O O . GLY A 1 100 ? 9.134 -26.737 15.683 1.00 39.63 478 GLY A O 1
ATOM 796 N N . GLN A 1 101 ? 10.495 -25.237 14.770 1.00 24.00 479 GLN A N 1
ATOM 797 C CA . GLN A 1 101 ? 9.448 -24.272 14.515 1.00 24.96 479 GLN A CA 1
ATOM 798 C C . GLN A 1 101 ? 9.543 -23.706 13.122 1.00 19.70 479 GLN A C 1
ATOM 799 O O . GLN A 1 101 ? 10.601 -23.702 12.495 1.00 22.64 479 GLN A O 1
ATOM 805 N N . GLU A 1 102 ? 8.419 -23.200 12.635 1.00 21.78 480 GLU A N 1
ATOM 806 C CA . GLU A 1 102 ? 8.397 -22.563 11.347 1.00 20.44 480 GLU A CA 1
ATOM 807 C C . GLU A 1 102 ? 9.269 -21.298 11.351 1.00 17.40 480 GLU A C 1
ATOM 808 O O . GLU A 1 102 ? 9.362 -20.614 12.371 1.00 19.27 480 GLU A O 1
ATOM 814 N N . PRO A 1 103 ? 9.856 -20.951 10.198 1.00 19.56 481 PRO A N 1
ATOM 815 C CA . PRO A 1 103 ? 10.673 -19.733 10.151 1.00 19.72 481 PRO A CA 1
ATOM 816 C C . PRO A 1 103 ? 9.864 -18.483 10.468 1.00 17.24 481 PRO A C 1
ATOM 817 O O . PRO A 1 103 ? 8.654 -18.413 10.143 1.00 19.86 481 PRO A O 1
ATOM 821 N N . ILE A 1 104 ? 10.546 -17.498 11.036 1.00 18.78 482 ILE A N 1
ATOM 822 C CA . ILE A 1 104 ? 9.949 -16.233 11.469 1.00 18.91 482 ILE A CA 1
ATOM 823 C C . ILE A 1 104 ? 10.607 -15.104 10.681 1.00 18.54 482 ILE A C 1
ATOM 824 O O . ILE A 1 104 ? 11.841 -14.976 10.660 1.00 20.42 482 ILE A O 1
ATOM 829 N N . VAL A 1 105 ? 9.784 -14.329 9.974 1.00 17.17 483 VAL A N 1
ATOM 830 C CA . VAL A 1 105 ? 10.260 -13.165 9.237 1.00 17.70 483 VAL A CA 1
ATOM 831 C C . VAL A 1 105 ? 10.240 -11.930 10.150 1.00 17.47 483 VAL A C 1
ATOM 832 O O . VAL A 1 105 ? 9.269 -11.686 10.878 1.00 17.72 483 VAL A O 1
ATOM 836 N N . LYS A 1 106 ? 11.310 -11.145 10.082 1.00 17.15 484 LYS A N 1
ATOM 837 C CA . LYS A 1 106 ? 11.420 -9.900 10.810 1.00 17.74 484 LYS A CA 1
ATOM 838 C C . LYS A 1 106 ? 11.766 -8.778 9.848 1.00 17.75 484 LYS A C 1
ATOM 839 O O . LYS A 1 106 ? 12.561 -8.968 8.924 1.00 19.29 484 LYS A O 1
ATOM 845 N N . LYS A 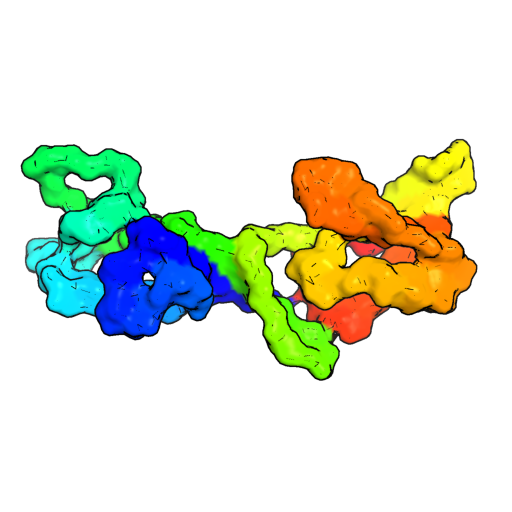1 107 ? 11.187 -7.606 10.088 1.00 18.52 485 LYS A N 1
ATOM 846 C CA . LYS A 1 107 ? 11.583 -6.379 9.399 1.00 21.23 485 LYS A CA 1
ATOM 847 C C . LYS A 1 107 ? 12.639 -5.639 10.216 1.00 22.20 485 LYS A C 1
ATOM 848 O O . LYS A 1 107 ? 12.589 -5.583 11.448 1.00 27.94 485 LYS A O 1
ATOM 854 N N . GLY A 1 108 ? 13.582 -5.059 9.499 1.00 21.57 486 GLY A N 1
ATOM 855 C CA . GLY A 1 108 ? 14.636 -4.261 10.082 1.00 23.40 486 GLY A CA 1
ATOM 856 C C . GLY A 1 108 ? 15.989 -4.889 9.879 1.00 23.32 486 GLY A C 1
ATOM 857 O O . GLY A 1 108 ? 16.120 -6.014 9.406 1.00 23.77 486 GLY A O 1
ATOM 858 N N . ARG A 1 109 ? 17.005 -4.130 10.224 1.00 25.15 487 ARG A N 1
ATOM 859 C CA . ARG A 1 109 ? 18.359 -4.635 10.222 1.00 27.16 487 ARG A CA 1
ATOM 860 C C . ARG A 1 109 ? 18.522 -5.610 11.366 1.00 24.11 487 ARG A C 1
ATOM 861 O O . ARG A 1 109 ? 17.864 -5.496 12.410 1.00 28.62 487 ARG A O 1
ATOM 869 N N . 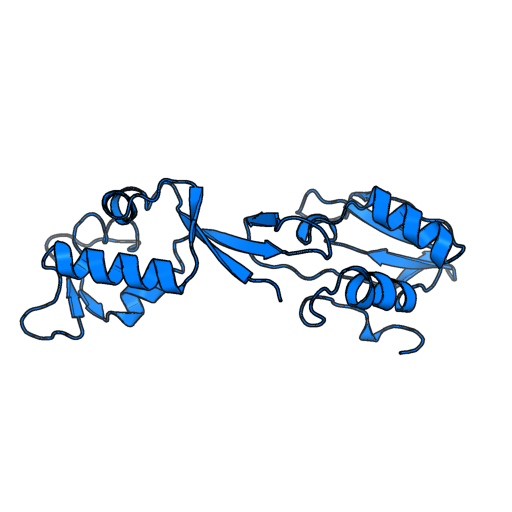ILE A 1 110 ? 19.379 -6.596 11.145 1.00 24.80 488 ILE A N 1
ATOM 870 C CA . ILE A 1 110 ? 19.694 -7.572 12.166 1.00 24.61 488 ILE A CA 1
ATOM 871 C C . ILE A 1 110 ? 20.417 -6.765 13.273 1.00 26.89 488 ILE A C 1
ATOM 872 O O . ILE A 1 110 ? 21.297 -5.941 12.979 1.00 32.50 488 ILE A O 1
ATOM 877 N N . CYS A 1 111 ? 19.950 -6.937 14.506 1.00 21.55 489 CYS A N 1
ATOM 878 C CA A CYS A 1 111 ? 20.587 -6.376 15.693 0.65 20.51 489 CYS A CA 1
ATOM 879 C CA B CYS A 1 111 ? 20.595 -6.384 15.690 0.35 22.19 489 CYS A CA 1
ATOM 880 C C . CYS A 1 111 ? 20.989 -7.560 16.562 1.00 19.83 489 CYS A C 1
ATOM 881 O O . CYS A 1 111 ? 20.316 -8.580 16.557 1.00 21.41 489 CYS A O 1
ATOM 886 N N . PRO A 1 112 ? 22.076 -7.421 17.317 1.00 18.35 490 PRO A N 1
ATOM 887 C CA . PRO A 1 112 ? 22.519 -8.516 18.148 1.00 17.19 490 PRO A CA 1
ATOM 888 C C . PRO A 1 112 ? 21.694 -8.670 19.408 1.00 17.24 490 PRO A C 1
ATOM 889 O O . PRO A 1 112 ? 21.139 -7.684 19.922 1.00 17.92 490 PRO A O 1
ATOM 893 N N . ILE A 1 113 ? 21.652 -9.900 19.916 1.00 16.54 491 ILE A N 1
ATOM 894 C CA . ILE A 1 113 ? 21.249 -10.096 21.320 1.00 16.91 491 ILE A CA 1
ATOM 895 C C . ILE A 1 113 ? 22.414 -9.611 22.182 1.00 17.77 491 ILE A C 1
ATOM 896 O O . ILE A 1 113 ? 23.568 -9.966 21.917 1.00 18.33 491 ILE A O 1
ATOM 901 N N . ASP A 1 114 ? 22.113 -8.759 23.155 1.00 16.03 492 ASP A N 1
ATOM 902 C CA . ASP A 1 114 ? 23.118 -8.232 24.068 1.00 17.18 492 ASP A CA 1
ATOM 903 C C . ASP A 1 114 ? 22.905 -8.836 25.440 1.00 16.98 492 ASP A C 1
ATOM 904 O O . ASP A 1 114 ? 21.822 -8.726 26.012 1.00 18.30 492 ASP A O 1
ATOM 909 N N . ILE A 1 115 ? 23.962 -9.426 25.965 1.00 17.62 493 ILE A N 1
ATOM 910 C CA . ILE A 1 115 ? 24.001 -10.003 27.309 1.00 17.64 493 ILE A CA 1
ATOM 911 C C . ILE A 1 115 ? 25.037 -9.244 28.107 1.00 18.52 493 ILE A C 1
ATOM 912 O O . ILE A 1 115 ? 26.206 -9.231 27.723 1.00 18.94 493 ILE A O 1
ATOM 917 N N . THR A 1 116 ? 24.608 -8.590 29.180 1.00 17.16 494 THR A N 1
ATOM 918 C CA A THR A 1 116 ? 25.475 -7.726 29.919 0.72 17.26 494 THR A CA 1
ATOM 919 C CA B THR A 1 116 ? 25.507 -7.718 29.961 0.28 17.96 494 THR A CA 1
ATOM 920 C C . THR A 1 116 ? 25.375 -7.985 31.426 1.00 16.35 494 THR A C 1
ATOM 921 O O . THR A 1 116 ? 24.275 -8.148 31.950 1.00 18.04 494 THR A O 1
ATOM 928 N N . LEU A 1 117 ? 26.521 -7.966 32.089 1.00 16.63 495 LEU A N 1
ATOM 929 C CA . LEU A 1 117 ? 26.593 -8.005 33.543 1.00 16.69 495 LEU A CA 1
ATOM 930 C C . LEU A 1 117 ? 26.541 -6.583 34.038 1.00 17.92 495 LEU A C 1
ATOM 931 O O . LEU A 1 117 ? 27.173 -5.700 33.464 1.00 20.90 495 LEU A O 1
ATOM 936 N N . ALA A 1 118 ? 25.787 -6.371 35.110 1.00 18.38 496 ALA A N 1
ATOM 937 C CA . ALA A 1 118 ? 25.614 -5.050 35.687 1.00 20.81 496 ALA A CA 1
ATOM 938 C C . ALA A 1 118 ? 25.500 -5.152 37.187 1.00 22.27 496 ALA A C 1
ATOM 939 O O . ALA A 1 118 ? 25.311 -6.238 37.737 1.00 23.47 496 ALA A O 1
ATOM 941 N N . GLN A 1 119 ? 25.682 -4.004 37.827 1.00 24.60 497 GLN A N 1
ATOM 942 C CA . GLN A 1 119 ? 25.514 -3.889 39.273 1.00 27.22 497 GLN A CA 1
ATOM 943 C C . GLN A 1 119 ? 24.171 -3.278 39.635 1.00 29.35 497 GLN A C 1
ATOM 944 O O . GLN A 1 119 ? 23.847 -2.209 39.158 1.00 29.16 497 GLN A O 1
ATOM 950 N N . ARG A 1 120 ? 23.395 -3.987 40.450 1.00 34.86 498 ARG A N 1
ATOM 951 C CA . ARG A 1 120 ? 22.110 -3.482 41.000 1.00 38.64 498 ARG A CA 1
ATOM 952 C C . ARG A 1 120 ? 22.259 -2.878 42.406 1.00 46.18 498 ARG A C 1
ATOM 953 O O . ARG A 1 120 ? 21.366 -2.187 42.900 1.00 58.39 498 ARG A O 1
ATOM 961 N N . ALA A 1 121 ? 23.387 -3.162 43.043 1.00 42.68 499 ALA A N 1
ATOM 962 C CA . ALA A 1 121 ? 23.703 -2.663 44.362 1.00 51.97 499 ALA A CA 1
ATOM 963 C C . ALA A 1 121 ? 25.217 -2.667 44.376 1.00 52.35 499 ALA A C 1
ATOM 964 O O . ALA A 1 121 ? 25.853 -3.087 43.378 1.00 64.55 499 ALA A O 1
ATOM 966 N N . SER A 1 122 ? 25.778 -2.238 45.500 1.00 55.90 500 SER A N 1
ATOM 967 C CA . SER A 1 122 ? 27.228 -2.188 45.700 1.00 57.93 500 SER A CA 1
ATOM 968 C C . SER A 1 122 ? 27.930 -3.519 45.412 1.00 57.70 500 SER A C 1
ATOM 969 O O . SER A 1 122 ? 29.073 -3.523 44.948 1.00 69.90 500 SER A O 1
ATOM 972 N N . ASN A 1 123 ? 27.255 -4.635 45.692 1.00 57.59 501 ASN A N 1
ATOM 973 C CA . ASN A 1 123 ? 27.799 -5.946 45.367 1.00 63.85 501 ASN A CA 1
ATOM 974 C C . ASN A 1 123 ? 26.721 -6.965 44.964 1.00 61.06 501 ASN A C 1
ATOM 975 O O . ASN A 1 123 ? 26.830 -8.146 45.309 1.00 68.09 501 ASN A O 1
ATOM 980 N N . LYS A 1 124 ? 25.695 -6.519 44.228 1.00 46.82 502 LYS A N 1
ATOM 981 C CA . LYS A 1 124 ? 24.719 -7.450 43.621 1.00 39.50 502 LYS A CA 1
ATOM 982 C C . LYS A 1 124 ? 24.761 -7.376 42.100 1.00 34.45 502 LYS A C 1
ATOM 983 O O . LYS A 1 124 ? 24.262 -6.435 41.476 1.00 40.29 502 LYS A O 1
ATOM 989 N N . LYS A 1 125 ? 25.321 -8.417 41.509 1.00 27.53 503 LYS A N 1
ATOM 990 C CA . LYS A 1 125 ? 25.481 -8.504 40.078 1.00 24.82 503 LYS A CA 1
ATOM 991 C C . LYS A 1 125 ? 24.205 -9.077 39.505 1.00 22.53 503 LYS A C 1
ATOM 992 O O . LYS A 1 125 ? 23.543 -9.907 40.129 1.00 26.01 503 LYS A O 1
ATOM 998 N N . VAL A 1 126 ? 23.847 -8.584 38.331 1.00 21.31 504 VAL A N 1
ATOM 999 C CA . VAL A 1 126 ? 22.738 -9.099 37.550 1.00 20.97 504 VAL A CA 1
ATOM 1000 C C . VAL A 1 126 ? 23.153 -9.266 36.099 1.00 19.06 504 VAL A C 1
ATOM 1001 O O . VAL A 1 126 ? 24.118 -8.657 35.644 1.00 20.75 504 VAL A O 1
ATOM 1005 N N . THR A 1 127 ? 22.415 -10.116 35.403 1.00 18.38 505 THR A N 1
ATOM 1006 C CA . THR A 1 127 ? 22.607 -10.391 33.980 1.00 17.86 505 THR A CA 1
ATOM 1007 C C . THR A 1 127 ? 21.406 -9.840 33.234 1.00 16.37 505 THR A C 1
ATOM 1008 O O . THR A 1 127 ? 20.259 -10.120 33.606 1.00 18.40 505 THR A O 1
ATOM 1012 N N . VAL A 1 128 ? 21.664 -9.016 32.217 1.00 16.08 506 VAL A N 1
ATOM 1013 C CA . VAL A 1 128 ? 20.609 -8.332 31.473 1.00 16.69 506 VAL A CA 1
ATOM 1014 C C . VAL A 1 128 ? 20.681 -8.737 30.005 1.00 16.13 506 VAL A C 1
ATOM 1015 O O . VAL A 1 128 ? 21.753 -8.678 29.399 1.00 16.97 506 VAL A O 1
ATOM 1019 N N . VAL A 1 129 ? 19.537 -9.148 29.454 1.00 16.43 507 VAL A N 1
ATOM 1020 C CA . VAL A 1 129 ? 19.467 -9.715 28.106 1.00 17.01 507 VAL A CA 1
ATOM 1021 C C . VAL A 1 129 ? 18.489 -8.924 27.258 1.00 16.05 507 VAL A C 1
ATOM 1022 O O . VAL A 1 129 ? 17.287 -8.898 27.561 1.00 17.87 507 VAL A O 1
ATOM 1026 N N . ARG A 1 130 ? 19.019 -8.274 26.214 1.00 15.91 508 ARG A N 1
ATOM 1027 C CA . ARG A 1 130 ? 18.268 -7.406 25.315 1.00 16.76 508 ARG A CA 1
ATOM 1028 C C . ARG A 1 130 ? 18.181 -8.036 23.919 1.00 16.45 508 ARG A C 1
ATOM 1029 O O . ARG A 1 130 ? 19.100 -8.717 23.489 1.00 16.76 508 ARG A O 1
ATOM 1037 N N . ASN A 1 131 ? 17.072 -7.754 23.231 1.00 16.37 509 ASN A N 1
ATOM 1038 C CA . ASN A 1 131 ? 16.804 -8.114 21.834 1.00 17.98 509 ASN A CA 1
ATOM 1039 C C . ASN A 1 131 ? 16.398 -9.551 21.595 1.00 18.21 509 ASN A C 1
ATOM 1040 O O . ASN A 1 131 ? 16.470 -10.043 20.473 1.00 18.54 509 ASN A O 1
ATOM 1045 N N . LEU A 1 132 ? 15.883 -10.215 22.621 1.00 17.57 510 LEU A N 1
ATOM 1046 C CA . LEU A 1 132 ? 15.407 -11.570 22.425 1.00 17.23 510 LEU A CA 1
ATOM 1047 C C . LEU A 1 132 ? 14.297 -11.607 21.382 1.00 16.93 510 LEU A C 1
ATOM 1048 O O . LEU A 1 132 ? 14.242 -12.536 20.573 1.00 16.83 510 LEU A O 1
ATOM 1053 N N . GLU A 1 133 ? 13.412 -10.609 21.393 1.00 17.32 511 GLU A N 1
ATOM 1054 C CA . GLU A 1 133 ? 12.270 -10.611 20.489 1.00 18.45 511 GLU A CA 1
ATOM 1055 C C . GLU A 1 133 ? 12.713 -10.475 19.029 1.00 17.76 511 GLU A C 1
ATOM 1056 O O . GLU A 1 133 ? 12.012 -10.915 18.136 1.00 18.10 511 GLU A O 1
ATOM 1062 N N . ALA A 1 134 ? 13.884 -9.896 18.783 1.00 17.25 512 ALA A N 1
ATOM 1063 C CA . ALA A 1 134 ? 14.423 -9.787 17.419 1.00 17.74 512 ALA A CA 1
ATOM 1064 C C . ALA A 1 134 ? 14.697 -11.143 16.792 1.00 17.47 512 ALA A C 1
ATOM 1065 O O . ALA A 1 134 ? 14.813 -11.260 15.568 1.00 18.40 512 ALA A O 1
ATOM 1067 N N . TYR A 1 135 ? 14.808 -12.168 17.637 1.00 16.19 513 TYR A N 1
ATOM 1068 C CA . TYR A 1 135 ? 15.055 -13.548 17.210 1.00 17.20 513 TYR A CA 1
ATOM 1069 C C . TYR A 1 135 ? 13.856 -14.448 17.456 1.00 17.14 513 TYR A C 1
ATOM 1070 O O . TYR A 1 135 ? 13.969 -15.679 17.370 1.00 19.11 513 TYR A O 1
ATOM 1079 N N . GLY A 1 136 ? 12.687 -13.843 17.680 1.00 17.01 514 GLY A N 1
ATOM 1080 C CA . GLY A 1 136 ? 11.480 -14.609 17.890 1.00 17.54 514 GLY A CA 1
ATOM 1081 C C . GLY A 1 136 ? 11.351 -15.311 19.214 1.00 16.85 514 GLY A C 1
ATOM 1082 O O . GLY A 1 136 ? 10.534 -16.225 19.344 1.00 19.52 514 GLY A O 1
ATOM 1083 N N . LEU A 1 137 ? 12.100 -14.843 20.209 1.00 17.95 515 LEU A N 1
ATOM 1084 C CA . LEU A 1 137 ? 12.059 -15.434 21.536 1.00 18.42 515 LEU A CA 1
ATOM 1085 C C . LEU A 1 137 ? 11.226 -14.546 22.463 1.00 19.65 515 LEU A C 1
ATOM 1086 O O . LEU A 1 137 ? 11.337 -13.338 22.442 1.00 20.30 515 LEU A O 1
ATOM 1091 N N . ASP A 1 138 ? 10.391 -15.194 23.261 1.00 19.74 516 ASP A N 1
ATOM 1092 C CA . ASP A 1 138 ? 9.487 -14.520 24.199 1.00 21.24 516 ASP A CA 1
ATOM 1093 C C . ASP A 1 138 ? 10.255 -14.280 25.490 1.00 21.66 516 ASP A C 1
ATOM 1094 O O . ASP A 1 138 ? 10.625 -15.234 26.147 1.00 22.26 516 ASP A O 1
ATOM 1099 N N . PRO A 1 139 ? 10.471 -13.010 25.868 1.00 21.21 517 PRO A N 1
ATOM 1100 C CA . PRO A 1 139 ? 11.178 -12.761 27.122 1.00 20.98 517 PRO A CA 1
ATOM 1101 C C . PRO A 1 139 ? 10.563 -13.454 28.350 1.00 22.74 517 PRO A C 1
ATOM 1102 O O . PRO A 1 139 ? 11.309 -13.894 29.229 1.00 22.63 517 PRO A O 1
ATOM 1106 N N . TYR A 1 140 ? 9.229 -13.573 28.410 1.00 22.52 518 TYR A N 1
ATOM 1107 C CA . TYR A 1 140 ? 8.614 -14.239 29.567 1.00 22.73 518 TYR A CA 1
ATOM 1108 C C . TYR A 1 140 ? 8.967 -15.735 29.603 1.00 22.48 518 TYR A C 1
ATOM 1109 O O . TYR A 1 140 ? 9.184 -16.317 30.675 1.00 26.17 518 TYR A O 1
ATOM 1118 N N . SER A 1 141 ? 8.999 -16.362 28.434 1.00 24.07 519 SER A N 1
ATOM 1119 C CA . SER A 1 141 ? 9.411 -17.758 28.332 1.00 24.81 519 SER A CA 1
ATOM 1120 C C . SER A 1 141 ? 10.882 -17.953 28.690 1.00 22.86 519 SER A C 1
ATOM 1121 O O . SER A 1 141 ? 11.254 -18.821 29.489 1.00 26.15 519 SER A O 1
ATOM 1124 N N . VAL A 1 142 ? 11.722 -17.112 28.115 1.00 22.92 520 VAL A N 1
ATOM 1125 C CA . VAL A 1 142 ? 13.149 -17.152 28.437 1.00 22.33 520 VAL A CA 1
ATOM 1126 C C . VAL A 1 142 ? 13.385 -16.927 29.938 1.00 23.00 520 VAL A C 1
ATOM 1127 O O . VAL A 1 142 ? 14.179 -17.647 30.561 1.00 24.09 520 VAL A O 1
ATOM 1131 N N . ALA A 1 143 ? 12.660 -15.975 30.521 1.00 23.25 521 ALA A N 1
ATOM 1132 C CA . ALA A 1 143 ? 12.771 -15.719 31.957 1.00 22.74 521 ALA A CA 1
ATOM 1133 C C . ALA A 1 143 ? 12.411 -16.925 32.809 1.00 22.67 521 ALA A C 1
ATOM 1134 O O . ALA A 1 143 ? 13.101 -17.215 33.788 1.00 24.87 521 ALA A O 1
ATOM 1136 N N . ALA A 1 144 ? 11.382 -17.655 32.398 1.00 24.01 522 ALA A N 1
ATOM 1137 C CA . ALA A 1 144 ? 10.955 -18.857 33.123 1.00 26.02 522 ALA A CA 1
ATOM 1138 C C . ALA A 1 144 ? 11.976 -19.992 32.997 1.00 26.49 522 ALA A C 1
ATOM 1139 O O . ALA A 1 144 ? 12.338 -20.637 33.983 1.00 28.63 522 ALA A O 1
ATOM 1141 N N . ILE A 1 145 ? 12.467 -20.210 31.790 1.00 25.81 523 ILE A N 1
ATOM 1142 C CA . ILE A 1 145 ? 13.488 -21.218 31.552 1.00 26.91 523 ILE A CA 1
ATOM 1143 C C . ILE A 1 145 ? 14.751 -20.919 32.381 1.00 25.84 523 ILE A C 1
ATOM 1144 O O . ILE A 1 145 ? 15.309 -21.810 33.035 1.00 28.89 523 ILE A O 1
ATOM 1149 N N . LEU A 1 146 ? 15.197 -19.667 32.338 1.00 25.27 524 LEU A N 1
ATOM 1150 C CA . LEU A 1 146 ? 16.400 -19.289 33.059 1.00 24.30 524 LEU A CA 1
ATOM 1151 C C . LEU A 1 146 ? 16.227 -19.298 34.577 1.00 26.08 524 LEU A C 1
ATOM 1152 O O . LEU A 1 146 ? 17.176 -19.608 35.294 1.00 27.60 524 LEU A O 1
ATOM 1157 N N . GLN A 1 147 ? 15.036 -18.976 35.081 1.00 25.26 525 GLN A N 1
ATOM 1158 C CA . GLN A 1 147 ? 14.821 -19.032 36.530 1.00 27.15 525 GLN A CA 1
ATOM 1159 C C . GLN A 1 147 ? 15.093 -20.459 37.053 1.00 29.39 525 GLN A C 1
ATOM 1160 O O . GLN A 1 147 ? 15.736 -20.632 38.101 1.00 31.31 525 GLN A O 1
ATOM 1166 N N . GLN A 1 148 ? 14.645 -21.465 36.300 1.00 29.83 526 GLN A N 1
ATOM 1167 C CA . GLN A 1 148 ? 14.919 -22.871 36.618 1.00 34.66 526 GLN A CA 1
ATOM 1168 C C . GLN A 1 148 ? 16.378 -23.252 36.384 1.00 33.14 526 GLN A C 1
ATOM 1169 O O . GLN A 1 148 ? 17.000 -23.829 37.269 1.00 36.83 526 GLN A O 1
ATOM 1175 N N . ARG A 1 149 ? 16.918 -22.915 35.206 1.00 32.20 527 ARG A N 1
ATOM 1176 C CA . ARG A 1 149 ? 18.287 -23.304 34.819 1.00 31.23 527 ARG A CA 1
ATOM 1177 C C . ARG A 1 149 ? 19.318 -22.675 35.746 1.00 32.00 527 ARG A C 1
ATOM 1178 O O . ARG A 1 149 ? 20.272 -23.343 36.164 1.00 36.37 527 ARG A O 1
ATOM 1186 N N . CYS A 1 150 ? 19.119 -21.393 36.058 1.00 30.31 528 CYS A N 1
ATOM 1187 C CA . CYS A 1 150 ? 20.069 -20.634 36.862 1.00 28.77 528 CYS A CA 1
ATOM 1188 C C . CYS A 1 150 ? 19.866 -20.765 38.369 1.00 31.03 528 CYS A C 1
ATOM 1189 O O . CYS A 1 150 ? 20.763 -20.409 39.130 1.00 33.06 528 CYS A O 1
ATOM 1192 N N . GLN A 1 151 ? 18.691 -21.226 38.795 1.00 32.73 529 GLN A N 1
ATOM 1193 C CA . GLN A 1 151 ? 18.298 -21.217 40.216 1.00 33.56 529 GLN A CA 1
ATOM 1194 C C . GLN A 1 151 ? 18.452 -19.813 40.803 1.00 31.70 529 GLN A C 1
ATOM 1195 O O . GLN A 1 151 ? 19.071 -19.605 41.853 1.00 35.76 529 GLN A O 1
ATOM 1201 N N . ALA A 1 152 ? 17.901 -18.851 40.066 1.00 29.92 530 ALA A N 1
ATOM 1202 C CA . ALA A 1 152 ? 18.010 -17.447 40.400 1.00 29.02 530 ALA A CA 1
ATOM 1203 C C . ALA A 1 152 ? 16.792 -16.718 39.864 1.00 28.68 530 ALA A C 1
ATOM 1204 O O . ALA A 1 152 ? 16.248 -17.071 38.814 1.00 31.48 530 ALA A O 1
ATOM 1206 N N . SER A 1 153 ? 16.379 -15.693 40.594 1.00 28.83 531 SER A N 1
ATOM 1207 C CA . SER A 1 153 ? 15.225 -14.904 40.245 1.00 28.41 531 SER A CA 1
ATOM 1208 C C . SER A 1 153 ? 15.399 -14.208 38.891 1.00 26.03 531 SER A C 1
ATOM 1209 O O . SER A 1 153 ? 16.443 -13.626 38.603 1.00 25.43 531 SER A O 1
ATOM 1212 N N . THR A 1 154 ? 14.342 -14.248 38.088 1.00 24.84 532 THR A N 1
ATOM 1213 C CA . THR A 1 154 ? 14.288 -13.518 36.850 1.00 23.94 532 THR A CA 1
ATOM 1214 C C . THR A 1 154 ? 13.111 -12.594 36.839 1.00 23.68 532 THR A C 1
ATOM 1215 O O . THR A 1 154 ? 12.058 -12.860 37.464 1.00 26.87 532 THR A O 1
ATOM 1219 N N . THR A 1 155 ? 13.261 -11.528 36.078 1.00 24.16 533 THR A N 1
ATOM 1220 C CA A THR A 1 155 ? 12.197 -10.550 35.837 0.60 25.32 533 THR A CA 1
ATOM 1221 C CA B THR A 1 155 ? 12.138 -10.656 35.798 0.40 25.30 533 THR A CA 1
ATOM 1222 C C . THR A 1 155 ? 12.237 -10.102 34.383 1.00 21.91 533 THR A C 1
ATOM 1223 O O . THR A 1 155 ? 13.282 -10.195 33.734 1.00 23.82 533 THR A O 1
ATOM 1230 N N . VAL A 1 156 ? 11.113 -9.600 33.898 1.00 22.48 534 VAL A N 1
ATOM 1231 C CA . VAL A 1 156 ? 11.019 -8.986 32.582 1.00 22.53 534 VAL A CA 1
ATOM 1232 C C . VAL A 1 156 ? 10.575 -7.544 32.765 1.00 24.28 534 VAL A C 1
ATOM 1233 O O . VAL A 1 156 ? 9.598 -7.271 33.459 1.00 28.62 534 VAL A O 1
ATOM 1237 N N . ASN A 1 157 ? 11.288 -6.634 32.118 1.00 27.75 535 ASN A N 1
ATOM 1238 C CA . ASN A 1 157 ? 11.043 -5.195 32.245 1.00 31.29 535 ASN A CA 1
ATOM 1239 C C . ASN A 1 157 ? 11.276 -4.532 30.897 1.00 29.11 535 ASN A C 1
ATOM 1240 O O . ASN A 1 157 ? 11.975 -5.089 30.025 1.00 23.41 535 ASN A O 1
ATOM 1245 N N . PRO A 1 158 ? 10.754 -3.310 30.719 1.00 30.45 536 PRO A N 1
ATOM 1246 C CA . PRO A 1 158 ? 11.108 -2.563 29.504 1.00 28.77 536 PRO A CA 1
ATOM 1247 C C . PRO A 1 158 ? 12.607 -2.293 29.433 1.00 27.65 536 PRO A C 1
ATOM 1248 O O . PRO A 1 158 ? 13.232 -1.962 30.441 1.00 31.20 536 PRO A O 1
ATOM 1252 N N . ALA A 1 159 ? 13.180 -2.476 28.250 1.00 23.86 537 ALA A N 1
ATOM 1253 C CA . ALA A 1 159 ? 14.580 -2.200 28.033 1.00 23.25 537 ALA A CA 1
ATOM 1254 C C . ALA A 1 159 ? 14.733 -0.709 27.787 1.00 23.41 537 ALA A C 1
ATOM 1255 O O . ALA A 1 159 ? 14.090 -0.173 26.914 1.00 25.46 537 ALA A O 1
ATOM 1257 N N . PRO A 1 160 ? 15.582 -0.029 28.565 1.00 23.72 538 PRO A N 1
ATOM 1258 C CA . PRO A 1 160 ? 15.753 1.410 28.329 1.00 24.50 538 PRO A CA 1
ATOM 1259 C C . PRO A 1 160 ? 16.347 1.696 26.958 1.00 24.48 538 PRO A C 1
ATOM 1260 O O . PRO A 1 160 ? 17.270 0.992 26.510 1.00 24.81 538 PRO A O 1
ATOM 1264 N N . GLY A 1 161 ? 15.783 2.683 26.275 1.00 26.22 539 GLY A N 1
ATOM 1265 C CA . GLY A 1 161 ? 16.296 3.087 24.980 1.00 26.85 539 GLY A CA 1
ATOM 1266 C C . GLY A 1 161 ? 15.182 3.432 24.041 1.00 28.58 539 GLY A C 1
ATOM 1267 O O . GLY A 1 161 ? 14.034 3.582 24.458 1.00 33.55 539 GLY A O 1
ATOM 1268 N N . ALA A 1 162 ? 15.526 3.535 22.763 1.00 32.12 540 ALA A N 1
ATOM 1269 C CA . ALA A 1 162 ? 14.588 3.972 21.727 1.00 36.05 540 ALA A CA 1
ATOM 1270 C C . ALA A 1 162 ? 13.559 2.887 21.378 1.00 32.29 540 ALA A C 1
ATOM 1271 O O . ALA A 1 162 ? 12.367 3.173 21.217 1.00 36.86 540 ALA A O 1
ATOM 1273 N N . LYS A 1 163 ? 14.013 1.642 21.263 1.00 32.44 541 LYS A N 1
ATOM 1274 C CA . LYS A 1 163 ? 13.142 0.548 20.807 1.00 31.00 541 LYS A CA 1
ATOM 1275 C C . LYS A 1 163 ? 12.171 0.114 21.898 1.00 34.58 541 LYS A C 1
ATOM 1276 O O . LYS A 1 163 ? 12.569 -0.043 23.056 1.00 37.45 541 LYS A O 1
ATOM 1282 N N . ASP A 1 164 ? 10.923 -0.134 21.513 1.00 31.62 542 ASP A N 1
ATOM 1283 C CA . ASP A 1 164 ? 9.917 -0.656 22.439 1.00 33.98 542 ASP A CA 1
ATOM 1284 C C . ASP A 1 164 ? 10.068 -2.167 22.559 1.00 34.07 542 ASP A C 1
ATOM 1285 O O . ASP A 1 164 ? 9.385 -2.948 21.889 1.00 40.76 542 ASP A O 1
ATOM 1290 N N . SER A 1 165 ? 10.975 -2.560 23.439 1.00 29.47 543 SER A N 1
ATOM 1291 C CA . SER A 1 165 ? 11.346 -3.938 23.630 1.00 27.76 543 SER A CA 1
ATOM 1292 C C . SER A 1 165 ? 11.469 -4.241 25.125 1.00 25.81 543 SER A C 1
ATOM 1293 O O . SER A 1 165 ? 11.570 -3.346 25.968 1.00 27.24 543 SER A O 1
ATOM 1296 N N . LEU A 1 166 ? 11.429 -5.521 25.424 1.00 23.18 544 LEU A N 1
ATOM 1297 C CA . LEU A 1 166 ? 11.551 -6.022 26.778 1.00 22.68 544 LEU A CA 1
ATOM 1298 C C . LEU A 1 166 ? 12.898 -6.689 26.939 1.00 21.25 544 LEU A C 1
ATOM 1299 O O . LEU A 1 166 ? 13.446 -7.260 25.988 1.00 23.40 544 LEU A O 1
ATOM 1304 N N . GLN A 1 167 ? 13.405 -6.627 28.153 1.00 19.05 545 GLN A N 1
ATOM 1305 C CA . GLN A 1 167 ? 14.634 -7.324 28.505 1.00 18.53 545 GLN A CA 1
ATOM 1306 C C . GLN A 1 167 ? 14.375 -8.268 29.678 1.00 19.43 545 GLN A C 1
ATOM 1307 O O . GLN A 1 167 ? 13.429 -8.087 30.463 1.00 21.02 545 GLN A O 1
ATOM 1313 N N . VAL A 1 168 ? 15.201 -9.299 29.770 1.00 18.74 546 VAL A N 1
ATOM 1314 C CA . VAL A 1 168 ? 15.196 -10.215 30.885 1.00 19.04 546 VAL A CA 1
ATOM 1315 C C . VAL A 1 168 ? 16.352 -9.862 31.805 1.00 19.93 546 VAL A C 1
ATOM 1316 O O . VAL A 1 168 ? 17.474 -9.680 31.349 1.00 19.87 546 VAL A O 1
ATOM 1320 N N . GLN A 1 169 ? 16.069 -9.792 33.100 1.00 20.28 547 GLN A N 1
ATOM 1321 C CA . GLN A 1 169 ? 17.096 -9.674 34.115 1.00 19.66 547 GLN A CA 1
ATOM 1322 C C . GLN A 1 169 ? 17.126 -10.934 34.943 1.00 19.63 547 GLN A C 1
ATOM 1323 O O . GLN A 1 169 ? 16.064 -11.426 35.367 1.00 22.36 547 GLN A O 1
ATOM 1329 N N . ILE A 1 170 ? 18.327 -11.428 35.206 1.00 18.53 548 ILE A N 1
ATOM 1330 C CA . ILE A 1 170 ? 18.499 -12.584 36.069 1.00 19.30 548 ILE A CA 1
ATOM 1331 C C . ILE A 1 170 ? 19.465 -12.200 37.192 1.00 20.93 548 ILE A C 1
ATOM 1332 O O . ILE A 1 170 ? 20.504 -11.620 36.929 1.00 19.77 548 ILE A O 1
ATOM 1337 N N . GLN A 1 171 ? 19.103 -12.514 38.438 1.00 21.14 549 GLN A N 1
ATOM 1338 C CA . GLN A 1 171 ? 20.020 -12.253 39.543 1.00 22.46 549 GLN A CA 1
ATOM 1339 C C . GLN A 1 171 ? 21.305 -13.070 39.354 1.00 21.07 549 GLN A C 1
ATOM 1340 O O . GLN A 1 171 ? 21.272 -14.228 38.929 1.00 22.33 549 GLN A O 1
ATOM 1346 N N . GLY A 1 172 ? 22.434 -12.429 39.637 1.00 20.33 550 GLY A N 1
ATOM 1347 C CA . GLY A 1 172 ? 23.721 -13.077 39.583 1.00 20.22 550 GLY A CA 1
ATOM 1348 C C . GLY A 1 172 ? 24.354 -13.053 38.198 1.00 19.51 550 GLY A C 1
ATOM 1349 O O . GLY A 1 172 ? 23.880 -12.372 37.293 1.00 21.01 550 GLY A O 1
ATOM 1350 N N . ASN A 1 173 ? 25.446 -13.802 38.076 1.00 19.66 551 ASN A N 1
ATOM 1351 C CA . ASN A 1 173 ? 26.256 -13.869 36.865 1.00 18.28 551 ASN A CA 1
ATOM 1352 C C . ASN A 1 173 ? 25.890 -15.125 36.113 1.00 19.01 551 ASN A C 1
ATOM 1353 O O . ASN A 1 173 ? 26.319 -16.231 36.468 1.00 21.33 551 ASN A O 1
ATOM 1358 N N . GLN A 1 174 ? 25.075 -14.952 35.069 1.00 17.95 552 GLN A N 1
ATOM 1359 C CA . GLN A 1 174 ? 24.435 -16.084 34.404 1.00 18.23 552 GLN A CA 1
ATOM 1360 C C . GLN A 1 174 ? 24.772 -16.179 32.933 1.00 18.61 552 GLN A C 1
ATOM 1361 O O . GLN A 1 174 ? 24.086 -16.891 32.187 1.00 19.44 552 GLN A O 1
ATOM 1367 N N . VAL A 1 175 ? 25.826 -15.474 32.510 1.00 17.59 553 VAL A N 1
ATOM 1368 C CA . VAL A 1 175 ? 26.144 -15.374 31.082 1.00 18.27 553 VAL A CA 1
ATOM 1369 C C . VAL A 1 175 ? 26.323 -16.754 30.433 1.00 18.63 553 VAL A C 1
ATOM 1370 O O . VAL A 1 175 ? 25.840 -16.995 29.318 1.00 19.53 553 VAL A O 1
ATOM 1374 N N . HIS A 1 176 ? 26.993 -17.655 31.139 1.00 17.91 554 HIS A N 1
ATOM 1375 C CA . HIS A 1 176 ? 27.210 -19.013 30.626 1.00 20.29 554 HIS A CA 1
ATOM 1376 C C . HIS A 1 176 ? 25.921 -19.769 30.353 1.00 21.63 554 HIS A C 1
ATOM 1377 O O . HIS A 1 176 ? 25.837 -20.534 29.397 1.00 22.02 554 HIS A O 1
ATOM 1384 N N . HIS A 1 177 ? 24.895 -19.521 31.151 1.00 20.09 555 HIS A N 1
ATOM 1385 C CA . HIS A 1 177 ? 23.602 -20.145 30.909 1.00 20.69 555 HIS A CA 1
ATOM 1386 C C . HIS A 1 177 ? 22.918 -19.586 29.661 1.00 20.49 555 HIS A C 1
ATOM 1387 O O . HIS A 1 177 ? 22.195 -20.317 28.973 1.00 21.38 555 HIS A O 1
ATOM 1394 N N . LEU A 1 178 ? 23.121 -18.300 29.382 1.00 19.18 556 LEU A N 1
ATOM 1395 C CA . LEU A 1 178 ? 22.632 -17.744 28.116 1.00 19.24 556 LEU A CA 1
ATOM 1396 C C . LEU A 1 178 ? 23.366 -18.344 26.925 1.00 18.95 556 LEU A C 1
ATOM 1397 O O . LEU A 1 178 ? 22.774 -18.513 25.864 1.00 20.16 556 LEU A O 1
ATOM 1402 N N . GLY A 1 179 ? 24.657 -18.621 27.074 1.00 19.91 557 GLY A N 1
ATOM 1403 C CA . GLY A 1 179 ? 25.369 -19.328 26.018 1.00 20.59 557 GLY A CA 1
ATOM 1404 C C . GLY A 1 179 ? 24.713 -20.655 25.700 1.00 19.73 557 GLY A C 1
ATOM 1405 O O . GLY A 1 179 ? 24.440 -20.963 24.533 1.00 20.87 557 GLY A O 1
ATOM 1406 N N . TRP A 1 180 ? 24.398 -21.429 26.737 1.00 21.06 558 TRP A N 1
ATOM 1407 C CA . TRP A 1 180 ? 23.682 -22.681 26.527 1.00 21.59 558 TRP A CA 1
ATOM 1408 C C . TRP A 1 180 ? 22.351 -22.447 25.808 1.00 21.96 558 TRP A C 1
ATOM 1409 O O . TRP A 1 180 ? 22.045 -23.080 24.797 1.00 22.04 558 TRP A O 1
ATOM 1420 N N . LEU A 1 181 ? 21.550 -21.557 26.358 1.00 20.83 559 LEU A N 1
ATOM 1421 C CA . LEU A 1 181 ? 20.197 -21.374 25.863 1.00 20.01 559 LEU A CA 1
ATOM 1422 C C . LEU A 1 181 ? 20.203 -20.912 24.416 1.00 19.76 559 LEU A C 1
ATOM 1423 O O . LEU A 1 181 ? 19.489 -21.467 23.570 1.00 20.85 559 LEU A O 1
ATOM 1428 N N . LEU A 1 182 ? 20.999 -19.893 24.122 1.00 18.34 560 LEU A N 1
ATOM 1429 C CA . LEU A 1 182 ? 20.968 -19.273 22.812 1.00 18.55 560 LEU A CA 1
ATOM 1430 C C . LEU A 1 182 ? 21.725 -20.066 21.754 1.00 19.48 560 LEU A C 1
ATOM 1431 O O . LEU A 1 182 ? 21.243 -20.187 20.634 1.00 19.99 560 LEU A O 1
ATOM 1436 N N . LEU A 1 183 ? 22.910 -20.574 22.089 1.00 19.99 561 LEU A N 1
ATOM 1437 C CA . LEU A 1 183 ? 23.731 -21.285 21.103 1.00 20.57 561 LEU A CA 1
ATOM 1438 C C . LEU A 1 183 ? 23.359 -22.742 20.971 1.00 21.60 561 LEU A C 1
ATOM 1439 O O . LEU A 1 183 ? 23.400 -23.283 19.885 1.00 23.85 561 LEU A O 1
ATOM 1444 N N . GLU A 1 184 ? 23.043 -23.398 22.080 1.00 22.73 562 GLU A N 1
ATOM 1445 C CA . GLU A 1 184 ? 22.795 -24.837 22.048 1.00 25.33 562 GLU A CA 1
ATOM 1446 C C . GLU A 1 184 ? 21.312 -25.121 21.860 1.00 25.29 562 GLU A C 1
ATOM 1447 O O . GLU A 1 184 ? 20.926 -25.807 20.911 1.00 27.83 562 GLU A O 1
ATOM 1453 N N . GLU A 1 185 ? 20.468 -24.562 22.716 1.00 22.83 563 GLU A N 1
ATOM 1454 C CA . GLU A 1 185 ? 19.038 -24.849 22.616 1.00 24.14 563 GLU A CA 1
ATOM 1455 C C . GLU A 1 185 ? 18.364 -24.204 21.415 1.00 22.27 563 GLU A C 1
ATOM 1456 O O . GLU A 1 185 ? 17.621 -24.879 20.703 1.00 25.79 563 GLU A O 1
ATOM 1462 N N . TYR A 1 186 ? 18.652 -22.929 21.156 1.00 20.39 564 TYR A N 1
ATOM 1463 C CA . TYR A 1 186 ? 18.031 -22.241 20.020 1.00 21.18 564 TYR A CA 1
ATOM 1464 C C . TYR A 1 186 ? 18.903 -22.178 18.772 1.00 20.32 564 TYR A C 1
ATOM 1465 O O . TYR A 1 186 ? 18.436 -21.700 17.749 1.00 21.05 564 TYR A O 1
ATOM 1474 N N . GLN A 1 187 ? 20.153 -22.654 18.852 1.00 20.09 565 GLN A N 1
ATOM 1475 C CA A GLN A 1 187 ? 21.046 -22.770 17.674 0.54 21.46 565 GLN A CA 1
ATOM 1476 C CA B GLN A 1 187 ? 21.048 -22.781 17.684 0.46 21.68 565 GLN A CA 1
ATOM 1477 C C . GLN A 1 187 ? 21.235 -21.449 16.933 1.00 20.95 565 GLN A C 1
ATOM 1478 O O . GLN A 1 187 ? 21.384 -21.404 15.708 1.00 23.22 565 GLN A O 1
ATOM 1489 N N . LEU A 1 188 ? 21.253 -20.359 17.690 1.00 19.57 566 LEU A N 1
ATOM 1490 C CA . LEU A 1 188 ? 21.412 -19.046 17.112 1.00 20.03 566 LEU A CA 1
ATOM 1491 C C . LEU A 1 188 ? 22.886 -18.801 16.732 1.00 20.47 566 LEU A C 1
ATOM 1492 O O . LEU A 1 188 ? 23.785 -19.364 17.364 1.00 21.60 566 LEU A O 1
ATOM 1497 N N . PRO A 1 189 ? 23.141 -17.951 15.724 1.00 21.92 567 PRO A N 1
ATOM 1498 C CA . PRO A 1 189 ? 24.537 -17.724 15.324 1.00 22.54 567 PRO A CA 1
ATOM 1499 C C . PRO A 1 189 ? 25.306 -16.904 16.361 1.00 21.94 567 PRO A C 1
ATOM 1500 O O . PRO A 1 189 ? 24.858 -15.825 16.763 1.00 21.43 567 PRO A O 1
ATOM 1504 N N . ARG A 1 190 ? 26.483 -17.392 16.730 1.00 21.65 568 ARG A N 1
ATOM 1505 C CA . ARG A 1 190 ? 27.327 -16.707 17.678 1.00 20.82 568 ARG A CA 1
ATOM 1506 C C . ARG A 1 190 ? 27.673 -15.278 17.249 1.00 20.01 568 ARG A C 1
ATOM 15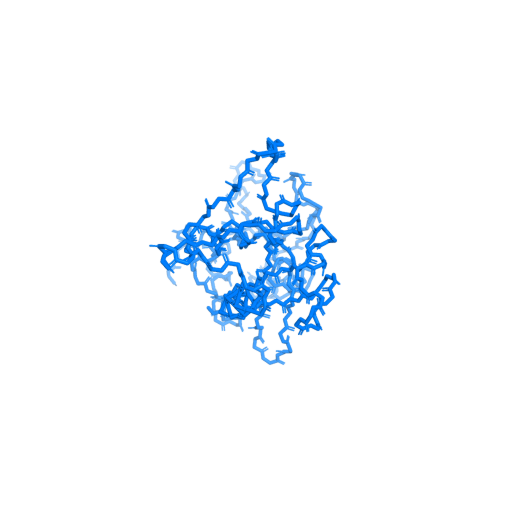07 O O . ARG A 1 190 ? 27.785 -14.404 18.093 1.00 20.44 568 ARG A O 1
ATOM 1515 N N . LYS A 1 191 ? 27.821 -15.035 15.945 1.00 19.13 569 LYS A N 1
ATOM 1516 C CA . LYS A 1 191 ? 28.188 -13.703 15.471 1.00 20.16 569 LYS A CA 1
ATOM 1517 C C . LYS A 1 191 ? 27.116 -12.656 15.772 1.00 19.65 569 LYS A C 1
ATOM 1518 O O . LYS A 1 191 ? 27.373 -11.460 15.653 1.00 22.06 569 LYS A O 1
ATOM 1524 N N . HIS A 1 192 ? 25.910 -13.112 16.133 1.00 18.43 570 HIS A N 1
ATOM 1525 C CA . HIS A 1 192 ? 24.815 -12.203 16.433 1.00 19.19 570 HIS A CA 1
ATOM 1526 C C . HIS A 1 192 ? 24.493 -12.104 17.907 1.00 18.31 570 HIS A C 1
ATOM 1527 O O . HIS A 1 192 ? 23.453 -11.558 18.280 1.00 19.54 570 HIS A O 1
ATOM 1534 N N . ILE A 1 193 ? 25.414 -12.571 18.745 1.00 19.11 571 ILE A N 1
ATOM 1535 C CA . ILE A 1 193 ? 25.272 -12.470 20.205 1.00 19.12 571 ILE A CA 1
ATOM 1536 C C . ILE A 1 193 ? 26.484 -11.739 20.754 1.00 19.74 571 ILE A C 1
ATOM 1537 O O . ILE A 1 193 ? 27.620 -12.092 20.419 1.00 19.82 571 ILE A O 1
ATOM 1542 N N . GLN A 1 194 ? 26.224 -10.726 21.572 1.00 16.91 572 GLN A N 1
ATOM 1543 C CA . GLN A 1 194 ? 27.278 -9.949 22.246 1.00 18.53 572 GLN A CA 1
ATOM 1544 C C . GLN A 1 194 ? 27.222 -10.181 23.728 1.00 16.29 572 GLN A C 1
ATOM 1545 O O . GLN A 1 194 ? 26.152 -10.187 24.310 1.00 19.69 572 GLN A O 1
ATOM 1551 N N . GLY A 1 195 ? 28.387 -10.350 24.312 1.00 17.33 573 GLY A N 1
ATOM 1552 C CA . GLY A 1 195 ? 28.557 -10.461 25.762 1.00 16.94 573 GLY A CA 1
ATOM 1553 C C . GLY A 1 195 ? 28.949 -11.838 26.270 1.00 16.69 573 GLY A C 1
ATOM 1554 O O . GLY A 1 195 ? 29.342 -11.963 27.445 1.00 17.83 573 GLY A O 1
ATOM 1555 N N . LEU A 1 196 ? 28.893 -12.859 25.417 1.00 16.78 574 LEU A N 1
ATOM 1556 C CA . LEU A 1 196 ? 29.243 -14.197 25.888 1.00 17.39 574 LEU A CA 1
ATOM 1557 C C . LEU A 1 196 ? 30.698 -14.290 26.283 1.00 18.71 574 LEU A C 1
ATOM 1558 O O . LEU A 1 196 ? 31.075 -15.145 27.119 1.00 19.96 574 LEU A O 1
ATOM 1563 N N . GLU A 1 197 ? 31.526 -13.424 25.694 1.00 17.75 575 GLU A N 1
ATOM 1564 C CA . GLU A 1 197 ? 32.941 -13.353 26.052 1.00 17.80 575 GLU A CA 1
ATOM 1565 C C . GLU A 1 197 ? 33.214 -12.905 27.499 1.00 17.19 575 GLU A C 1
ATOM 1566 O O . GLU A 1 197 ? 34.343 -13.031 27.987 1.00 19.25 575 GLU A O 1
ATOM 1572 N N . LYS A 1 198 ? 32.181 -12.408 28.195 1.00 17.62 576 LYS A N 1
ATOM 1573 C CA . LYS A 1 198 ? 32.314 -11.973 29.570 1.00 19.15 576 LYS A CA 1
ATOM 1574 C C . LYS A 1 198 ? 31.869 -13.054 30.541 1.00 19.80 576 LYS A C 1
ATOM 1575 O O . LYS A 1 198 ? 31.820 -12.802 31.749 1.00 22.25 576 LYS A O 1
ATOM 1581 N N . ALA A 1 199 ? 31.521 -14.247 30.046 1.00 18.54 577 ALA A N 1
ATOM 1582 C CA . ALA A 1 199 ? 31.091 -15.321 30.937 1.00 19.52 577 ALA A CA 1
ATOM 1583 C C . ALA A 1 199 ? 32.191 -15.780 31.872 1.00 19.95 577 ALA A C 1
ATOM 1584 O O . ALA A 1 199 ? 33.382 -15.673 31.553 1.00 21.03 577 ALA A O 1
ATOM 1586 N N . LEU A 1 200 ? 31.787 -16.386 32.974 1.00 19.64 578 LEU A N 1
ATOM 1587 C CA . LEU A 1 200 ? 32.757 -16.952 33.904 1.00 18.50 578 LEU A CA 1
ATOM 1588 C C . LEU A 1 200 ? 33.613 -18.063 33.300 1.00 20.60 578 LEU A C 1
ATOM 1589 O O . LEU A 1 200 ? 34.780 -18.191 33.642 1.00 23.18 578 LEU A O 1
ATOM 1594 N N . LYS A 1 201 ? 33.010 -18.857 32.434 1.00 23.49 579 LYS A N 1
ATOM 1595 C CA . LYS A 1 201 ? 33.634 -20.073 31.925 1.00 28.92 579 LYS A CA 1
ATOM 1596 C C . LYS A 1 201 ? 33.067 -20.363 30.561 1.00 31.20 579 LYS A C 1
ATOM 1597 O O . LYS A 1 201 ? 31.928 -19.988 30.321 1.00 31.73 579 LYS A O 1
ATOM 1603 N N . PRO A 1 202 ? 33.845 -21.054 29.679 1.00 35.89 580 PRO A N 1
ATOM 1604 C CA . PRO A 1 202 ? 33.317 -21.492 28.371 1.00 38.32 580 PRO A CA 1
ATOM 1605 C C . PRO A 1 202 ? 32.152 -22.479 28.496 1.00 44.84 580 PRO A C 1
ATOM 1606 O O . PRO A 1 202 ? 31.980 -23.074 29.566 1.00 42.31 580 PRO A O 1
#

Sequence (201 aa):
DIKPLYCVPASMTLLFQESGHKKGSFLEGSEVRTIVINYAKKNDLVDADNKNLVRLDPILCDDCILEKNEQHTVMKLPWDSLLTRCCCLEKLQPAYQVTLPGQEPIVKKGRICCPIDITTLAQRASNKKVTVVRNLEAYGLDPYSVAAILQQRCQASTTTVNPAPGAKDSLQV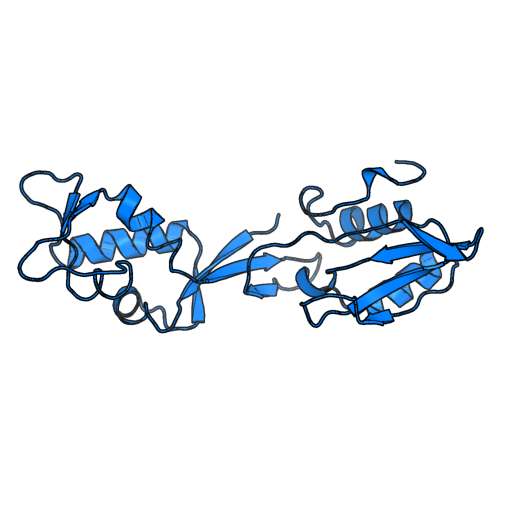QIQGNQVHHLGWLLLEEYQQLPRKHIQGLEKALKP

Secondary structure (DSSP, 8-state):
-PEEEEE--GGGHHHHTTTT--TT-EE-HHHHHHHHHHHHHHTT-B-SS-TTEEE--HHHHHHH-S---TT---EEEHHHHHHHHHHHSEEEEEE--TTS--EEEES----EEEEEEEEETTEEEEEEE-GGGGT--HHHHHHHHHHHHTS-EEEEEPSSSS--EEEEEES--HHHHHIIIIIIS---GGGEESGGGSS--

B-factor: mean 31.34, std 14.05, range [15.91, 133.33]

Organism: Homo sapiens (NCBI:txid9606)

CATH classification: 3.30.780.10

Solvent-accessible surface area: 11580 Å² total; per-residue (Å²): 126,23,72,80,12,53,0,1,16,58,77,0,46,95,2,0,123,120,46,64,56,159,127,31,20,75,2,63,19,74,74,0,98,76,17,1,61,77,18,0,129,131,58,112,13,36,8,77,144,71,143,110,42,0,77,15,23,111,55,0,7,112,9,3,28,149,143,82,87,143,171,76,97,34,95,18,58,52,102,41,0,8,64,94,0,24,121,81,4,66,39,5,6,39,1,68,3,66,89,104,152,73,49,67,56,124,27,180,61,28,42,0,31,4,72,44,42,106,158,52,122,130,128,88,3,0,23,0,64,11,0,57,14,1,30,10,82,4,135,50,1,7,66,58,0,89,133,117,15,140,19,63,18,65,20,52,103,6,98,65,119,105,153,8,51,12,0,25,0,83,24,26,19,1,41,41,0,11,45,2,0,56,109,85,40,102,9,17,117,167,33,4,100,7,22,109,132,27,122,117,182

Foldseek 3Di:
DKAKKFFAAPLQQVLCVVVPAGHGRIGHLVRLLVSNVCSQVVVVQQDPVDNQKGFDDPSLCRQQPPDDDPPDTDIDGSVVSSVSVRVSTWIKIWADFPPDDIDIGTHDQAAWEWDWDDPDPPKIKIKTPDCVVRPDDLVVVQVVCCVVVVWHKDKDADDDDDRTIMMMTTDQCLVVVCCCVCPRGVHDPVRYPDSVVHPDD

InterPro domains:
  IPR001950 SUI1 domain [PF01253] (490-565)
  IPR001950 SUI1 domain [PS50296] (491-564)
  IPR002478 PUA domain [SM00359] (99-175)
  IPR003121 SWIB/MDM2 domain [PS51925] (383-467)
  IPR015947 PUA-like superfamily [SSF88697] (94-181)
  IPR036877 SUI1 domain superfamily [SSF55159] (445-574)
  IPR036885 SWIB/MDM2 domain superfamily [SSF47592] (375-474)
  IPR039757 Eukaryotic translation initiation factor 2D [PTHR12217] (1-579)
  IPR039759 Eukaryotic translation initiation factor 2D, SUI1 domain [cd11608] (490-574)
  IPR041366 Pre-PUA domain [PF17832] (2-90)
  IPR048247 Eukaryotic translation initiation factor 2D, N-terminal domain [cd11610] (6-81)
  IPR048248 Eukaryotic translation initiation factor 2D-like, PUA RNA-binding domain [PF26292] (93-175)
  IPR048248 Eukaryotic translation initiation factor 2D-like, PUA RNA-binding domain [cd21156] (92-173)
  IPR057429 eIF2D, winged helix domain [PF25304] (265-346)
  IPR058886 eIF2D, SWIB domain [PF26291] (385-467)